Protein AF-A0AA39JJG7-F1 (afdb_monomer)

Sequence (201 aa):
MASSEYLPSLPPKTSNLATAWAFLEEGLDTIMKSDSTKDVPTTYAASLNAAVFNYHTSSTDEFKSRGSGLAQTPTSAFYDKVVIYLKVRLKNIRDTHNSLQGEELLRYYGTEWRRYEIRVSYMNRLVFPYLNRYWVKRERDEGRIKIYPMYTLALVQWKARVLDPINQKGRLADALLLAIERERNGQVTDEELVKDVIDSS

Structure (mmCIF, N/CA/C/O backbone):
data_AF-A0AA39JJG7-F1
#
_entry.id   AF-A0AA39JJG7-F1
#
loop_
_atom_site.group_PDB
_atom_site.id
_atom_site.type_symbol
_atom_site.label_atom_id
_atom_site.label_alt_id
_atom_site.label_comp_id
_atom_site.label_asym_id
_atom_site.label_entity_id
_atom_site.label_seq_id
_atom_site.pdbx_PDB_ins_code
_atom_site.Cartn_x
_atom_site.Cartn_y
_atom_site.Cartn_z
_atom_site.occupancy
_atom_site.B_iso_or_equiv
_atom_site.auth_seq_id
_atom_site.auth_comp_id
_atom_site.auth_asym_id
_atom_site.auth_atom_id
_atom_site.pdbx_PDB_model_num
ATOM 1 N N . MET A 1 1 ? 28.444 8.819 16.520 1.00 31.06 1 MET A N 1
ATOM 2 C CA . MET A 1 1 ? 29.108 8.150 15.383 1.00 31.06 1 MET A CA 1
ATOM 3 C C . MET A 1 1 ? 28.075 8.035 14.278 1.00 31.06 1 MET A C 1
ATOM 5 O O . MET A 1 1 ? 27.086 7.349 14.485 1.00 31.06 1 MET A O 1
ATOM 9 N N . ALA A 1 2 ? 28.221 8.80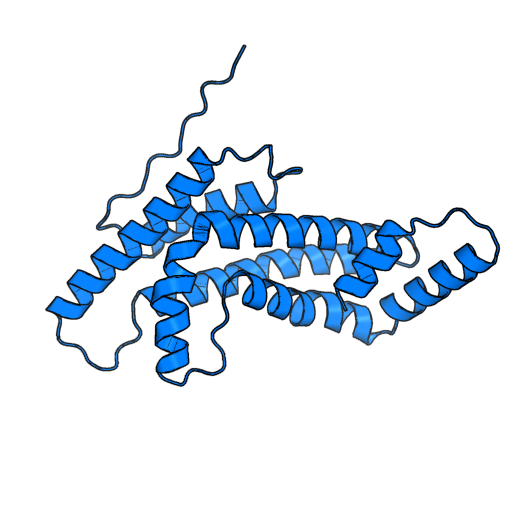2 13.197 1.00 33.50 2 ALA A N 1
ATOM 10 C CA . ALA A 1 2 ? 27.299 8.750 12.066 1.00 33.50 2 ALA A CA 1
ATOM 11 C C . ALA A 1 2 ? 27.555 7.446 11.303 1.00 33.50 2 ALA A C 1
ATOM 13 O O . ALA A 1 2 ? 28.649 7.250 10.774 1.00 33.50 2 ALA A O 1
ATOM 14 N N . SER A 1 3 ? 26.587 6.532 11.326 1.00 39.41 3 SER A N 1
ATOM 15 C CA . SER A 1 3 ? 26.637 5.305 10.539 1.00 39.41 3 SER A CA 1
ATOM 16 C C . SER A 1 3 ? 26.788 5.681 9.070 1.00 39.41 3 SER A C 1
ATOM 18 O O . SER A 1 3 ? 25.961 6.405 8.524 1.00 39.41 3 SER A O 1
ATOM 20 N N . SER A 1 4 ? 27.870 5.217 8.451 1.00 42.31 4 SER A N 1
ATOM 21 C CA . SER A 1 4 ? 28.062 5.267 7.006 1.00 42.31 4 SER A CA 1
ATOM 22 C C . SER A 1 4 ? 26.882 4.552 6.347 1.00 42.31 4 SER A C 1
ATOM 24 O O . SER A 1 4 ? 26.831 3.323 6.363 1.00 42.31 4 SER A O 1
ATOM 26 N N . GLU A 1 5 ? 25.919 5.306 5.819 1.00 52.75 5 GLU A N 1
ATOM 27 C CA . GLU A 1 5 ? 24.797 4.777 5.044 1.00 52.75 5 GLU A CA 1
ATOM 28 C C . GLU A 1 5 ? 25.351 4.105 3.783 1.00 52.75 5 GLU A C 1
ATOM 30 O O . GLU A 1 5 ? 25.640 4.753 2.777 1.00 52.75 5 GLU A O 1
ATOM 35 N N . TYR A 1 6 ? 25.553 2.790 3.849 1.00 54.34 6 TYR A N 1
ATOM 36 C CA . TYR A 1 6 ? 25.822 1.981 2.670 1.00 54.34 6 TYR A CA 1
ATOM 37 C C . TYR A 1 6 ? 24.571 2.015 1.796 1.00 54.34 6 TYR A C 1
ATOM 39 O O . TYR A 1 6 ? 23.596 1.307 2.047 1.00 54.34 6 TYR A O 1
ATOM 47 N N . LEU A 1 7 ? 24.589 2.873 0.775 1.00 64.75 7 LEU A N 1
ATOM 48 C CA . LEU A 1 7 ? 23.586 2.830 -0.277 1.00 64.75 7 LEU A CA 1
ATOM 49 C C . LEU A 1 7 ? 23.636 1.440 -0.925 1.00 64.75 7 LEU A C 1
ATOM 51 O O . LEU A 1 7 ? 24.725 0.964 -1.264 1.00 64.75 7 LEU A O 1
ATOM 55 N N . PRO A 1 8 ? 22.483 0.778 -1.091 1.00 71.88 8 PRO A N 1
ATOM 56 C CA . PRO A 1 8 ? 22.449 -0.572 -1.619 1.00 71.88 8 PRO A CA 1
ATOM 57 C C . PRO A 1 8 ? 22.954 -0.562 -3.068 1.00 71.88 8 PRO A C 1
ATOM 59 O O . PRO A 1 8 ? 22.659 0.345 -3.854 1.00 71.88 8 PRO A O 1
ATOM 62 N N . SER A 1 9 ? 23.764 -1.561 -3.421 1.00 76.94 9 SER A N 1
ATOM 63 C CA . SER A 1 9 ? 24.375 -1.648 -4.746 1.00 76.94 9 SER A CA 1
ATOM 64 C C . SER A 1 9 ? 23.297 -1.869 -5.803 1.00 76.94 9 SER A C 1
ATOM 66 O O . SER A 1 9 ? 22.606 -2.889 -5.783 1.00 76.94 9 SER A O 1
ATOM 68 N N . LEU A 1 10 ? 23.165 -0.922 -6.731 1.00 80.81 10 LEU A N 1
ATOM 69 C CA . LEU A 1 10 ? 22.166 -0.985 -7.794 1.00 80.81 10 LEU A CA 1
ATOM 70 C C . LEU A 1 10 ? 22.349 -2.244 -8.661 1.00 80.81 10 LEU A C 1
ATOM 72 O O . LEU A 1 10 ? 23.475 -2.533 -9.078 1.00 80.81 10 LEU A O 1
ATOM 76 N N . PRO A 1 11 ? 21.261 -2.959 -9.003 1.00 80.69 11 PRO A N 1
ATOM 77 C CA . PRO A 1 11 ? 21.347 -4.084 -9.919 1.00 80.69 11 PRO A CA 1
ATOM 78 C C . PRO A 1 11 ? 21.801 -3.609 -11.315 1.00 80.69 11 PRO A C 1
ATOM 80 O O . PRO A 1 11 ? 21.418 -2.515 -11.753 1.00 80.69 11 PRO A O 1
ATOM 83 N N . PRO A 1 12 ? 22.590 -4.420 -12.050 1.00 77.69 12 PRO A N 1
ATOM 84 C CA . PRO A 1 12 ? 22.971 -4.124 -13.430 1.00 77.69 12 PRO A CA 1
ATOM 85 C C . PRO A 1 12 ? 21.756 -3.823 -14.315 1.00 77.69 12 PRO A C 1
ATOM 87 O O . PRO A 1 12 ? 20.700 -4.435 -14.155 1.00 77.69 12 PRO A O 1
ATOM 90 N N . LYS A 1 13 ? 21.903 -2.937 -15.308 1.00 72.88 13 LYS A N 1
ATOM 91 C CA . LYS A 1 13 ? 20.806 -2.566 -16.227 1.00 72.88 13 LYS A CA 1
ATOM 92 C C . LYS A 1 13 ? 20.216 -3.750 -17.004 1.00 72.88 13 LYS A C 1
ATOM 94 O O . LYS A 1 13 ? 19.041 -3.719 -17.349 1.00 72.88 13 LYS A O 1
ATOM 99 N N . THR A 1 14 ? 21.017 -4.781 -17.256 1.00 72.25 14 THR A N 1
ATOM 100 C CA . THR A 1 14 ? 20.643 -6.017 -17.964 1.00 72.25 14 THR A CA 1
ATOM 101 C C . THR A 1 14 ? 20.079 -7.099 -17.038 1.00 72.25 14 THR A C 1
ATOM 103 O O . THR A 1 14 ? 19.905 -8.243 -17.452 1.00 72.25 14 THR A O 1
ATOM 106 N N . SER A 1 15 ? 19.826 -6.774 -15.766 1.00 76.31 15 SER A N 1
ATOM 107 C CA . SER A 1 15 ? 19.271 -7.731 -14.810 1.00 76.31 15 SER A CA 1
ATOM 108 C C . SER A 1 15 ? 17.883 -8.189 -15.242 1.00 76.31 15 SER A C 1
ATOM 110 O O . SER A 1 15 ? 17.045 -7.385 -15.653 1.00 76.31 15 SER A O 1
ATOM 112 N N . ASN A 1 16 ? 17.618 -9.485 -15.088 1.00 79.19 16 ASN A N 1
ATOM 113 C CA . ASN A 1 16 ? 16.285 -10.030 -15.303 1.00 79.19 16 ASN A CA 1
ATOM 114 C C . ASN A 1 16 ? 15.289 -9.504 -14.246 1.00 79.19 16 ASN A C 1
ATOM 116 O O . ASN A 1 16 ? 15.673 -8.944 -13.213 1.00 79.19 16 ASN A O 1
ATOM 120 N N . LEU A 1 17 ? 13.991 -9.722 -14.491 1.00 79.31 17 LEU A N 1
ATOM 121 C CA . LEU A 1 17 ? 12.921 -9.279 -13.590 1.00 79.31 17 LEU A CA 1
ATOM 122 C C . LEU A 1 17 ? 13.111 -9.791 -12.157 1.00 79.31 17 LEU A C 1
ATOM 124 O O . LEU A 1 17 ? 12.833 -9.051 -11.224 1.00 79.31 17 LEU A O 1
ATOM 128 N N . ALA A 1 18 ? 13.578 -11.027 -11.964 1.00 84.19 18 ALA A N 1
ATOM 129 C CA . ALA A 1 18 ? 13.717 -11.614 -10.633 1.00 84.19 18 ALA A CA 1
ATOM 130 C C . ALA A 1 18 ? 14.783 -10.892 -9.795 1.00 84.19 18 ALA A C 1
ATOM 132 O O . ALA A 1 18 ? 14.526 -10.556 -8.643 1.00 84.19 18 ALA A O 1
ATOM 133 N N . THR A 1 19 ? 15.944 -10.595 -10.381 1.00 85.12 19 THR A N 1
ATOM 134 C CA . THR A 1 19 ? 17.032 -9.880 -9.699 1.00 85.12 19 THR A CA 1
ATOM 135 C C . THR A 1 19 ? 16.669 -8.422 -9.426 1.00 85.12 19 THR A C 1
ATOM 137 O O . THR A 1 19 ? 16.879 -7.936 -8.317 1.00 85.12 19 THR A O 1
ATOM 140 N N . ALA A 1 20 ? 16.083 -7.727 -10.408 1.00 85.94 20 ALA A N 1
ATOM 141 C CA . ALA A 1 20 ? 15.629 -6.349 -10.217 1.00 85.94 20 ALA A CA 1
ATOM 142 C C . ALA A 1 20 ? 14.506 -6.265 -9.169 1.00 85.94 20 ALA A C 1
ATOM 144 O O . ALA A 1 20 ? 14.492 -5.352 -8.344 1.00 85.94 20 ALA A O 1
ATOM 145 N N . TRP A 1 21 ? 13.588 -7.237 -9.176 1.00 87.81 21 TRP A N 1
ATOM 146 C CA . TRP A 1 21 ? 12.500 -7.321 -8.209 1.00 87.81 21 TRP A CA 1
ATOM 147 C C . TRP A 1 21 ? 13.000 -7.612 -6.797 1.00 87.81 21 TRP A C 1
ATOM 149 O O . TRP A 1 21 ? 12.527 -6.960 -5.883 1.00 87.81 21 TRP A O 1
ATOM 159 N N . ALA A 1 22 ? 13.962 -8.519 -6.605 1.00 88.56 22 ALA A N 1
ATOM 160 C CA . ALA A 1 22 ? 14.485 -8.837 -5.274 1.00 88.56 22 ALA A CA 1
ATOM 161 C C . ALA A 1 22 ? 15.069 -7.599 -4.569 1.00 88.56 22 ALA A C 1
ATOM 163 O O . ALA A 1 22 ? 14.730 -7.324 -3.421 1.00 88.56 22 ALA A O 1
ATOM 164 N N . PHE A 1 23 ? 15.867 -6.806 -5.292 1.00 88.38 23 PHE A N 1
ATOM 165 C CA . PHE A 1 23 ? 16.393 -5.530 -4.796 1.00 88.38 23 PHE A CA 1
ATOM 166 C C . PHE A 1 23 ? 15.273 -4.544 -4.442 1.00 88.38 23 PHE A C 1
ATOM 168 O O . PHE A 1 23 ? 15.310 -3.871 -3.413 1.00 88.38 23 PHE A O 1
ATOM 175 N N . LEU A 1 24 ? 14.260 -4.450 -5.306 1.00 88.44 24 LEU A N 1
ATOM 176 C CA . LEU A 1 24 ? 13.136 -3.552 -5.077 1.00 88.44 24 LEU A CA 1
ATOM 177 C C . LEU A 1 24 ? 12.279 -4.012 -3.903 1.00 88.44 24 LEU A C 1
ATOM 179 O O . LEU A 1 24 ? 11.929 -3.184 -3.079 1.00 88.44 24 LEU A O 1
ATOM 183 N N . GLU A 1 25 ? 11.974 -5.298 -3.789 1.00 89.31 25 GLU A N 1
ATOM 184 C CA . GLU A 1 25 ? 11.176 -5.875 -2.711 1.00 89.31 25 GLU A CA 1
ATOM 185 C C . GLU A 1 25 ? 11.798 -5.607 -1.340 1.00 89.31 25 GLU A C 1
ATOM 187 O O . GLU A 1 25 ? 11.086 -5.175 -0.436 1.00 89.31 25 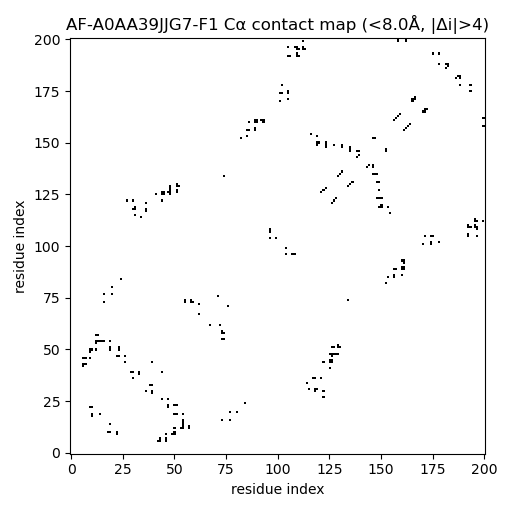GLU A O 1
ATOM 192 N N . GLU A 1 26 ? 13.116 -5.760 -1.205 1.00 88.69 26 GLU A N 1
ATOM 193 C CA . GLU A 1 26 ? 13.841 -5.419 0.024 1.00 88.69 26 GLU A CA 1
ATOM 194 C C . GLU A 1 26 ? 13.731 -3.922 0.360 1.00 88.69 26 GLU A C 1
ATOM 196 O O . GLU A 1 26 ? 13.444 -3.538 1.499 1.00 88.69 26 GLU A O 1
ATOM 201 N N . GLY A 1 27 ? 13.882 -3.055 -0.644 1.00 86.94 27 GLY A N 1
ATOM 202 C CA . GLY A 1 27 ? 13.737 -1.614 -0.448 1.00 86.94 27 GLY A CA 1
ATOM 203 C C . GLY A 1 27 ? 12.313 -1.161 -0.153 1.00 86.94 27 GLY A C 1
ATOM 204 O O . GLY A 1 27 ? 12.100 -0.283 0.686 1.00 86.94 27 GLY A O 1
ATOM 205 N N . LEU A 1 28 ? 11.324 -1.785 -0.792 1.00 88.69 28 LEU A N 1
ATOM 206 C CA . LEU A 1 28 ? 9.918 -1.558 -0.494 1.00 88.69 28 LEU A CA 1
ATOM 207 C C . LEU A 1 28 ? 9.585 -2.030 0.917 1.00 88.69 28 LEU A C 1
ATOM 209 O O . LEU A 1 28 ? 8.887 -1.320 1.630 1.00 88.69 28 LEU A O 1
ATOM 213 N N . ASP A 1 29 ? 10.102 -3.178 1.350 1.00 88.81 29 ASP A N 1
ATOM 214 C CA . ASP A 1 29 ? 9.883 -3.689 2.701 1.00 88.81 29 ASP A CA 1
ATOM 215 C C . ASP A 1 29 ? 10.525 -2.792 3.765 1.00 88.81 29 ASP A C 1
ATOM 217 O O . ASP A 1 29 ? 9.905 -2.534 4.794 1.00 88.81 29 ASP A O 1
ATOM 221 N N . THR A 1 30 ? 11.694 -2.214 3.477 1.00 88.25 30 THR A N 1
ATOM 222 C CA . THR A 1 30 ? 12.341 -1.217 4.344 1.00 88.25 30 THR A CA 1
ATOM 223 C C . THR A 1 30 ? 11.450 0.017 4.530 1.00 88.25 30 THR A C 1
ATOM 225 O O . THR A 1 30 ? 11.175 0.411 5.663 1.00 88.25 30 THR A O 1
ATOM 228 N N . ILE A 1 31 ? 10.901 0.576 3.443 1.00 87.38 31 ILE A N 1
ATOM 229 C CA . ILE A 1 31 ? 9.950 1.704 3.509 1.00 87.38 31 ILE A CA 1
ATOM 230 C C . ILE A 1 31 ? 8.643 1.296 4.202 1.00 87.38 31 ILE A C 1
ATOM 232 O O . ILE A 1 31 ? 8.072 2.04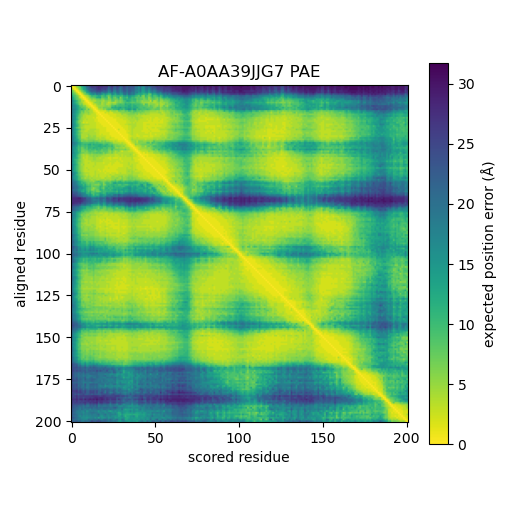6 4.991 1.00 87.38 31 ILE A O 1
ATOM 236 N N . MET A 1 32 ? 8.149 0.090 3.932 1.00 85.56 32 MET A N 1
ATOM 237 C CA . MET A 1 32 ? 6.888 -0.403 4.484 1.00 85.56 32 MET A CA 1
ATOM 238 C C . MET A 1 32 ? 6.992 -0.834 5.951 1.00 85.56 32 MET A C 1
ATOM 240 O O . MET A 1 32 ? 5.953 -1.095 6.567 1.00 85.56 32 MET A O 1
ATOM 244 N N . LYS A 1 33 ? 8.204 -0.940 6.506 1.00 85.75 33 LYS A N 1
ATOM 245 C CA . LYS A 1 33 ? 8.487 -1.237 7.918 1.00 85.75 33 LYS A CA 1
ATOM 246 C C . LYS A 1 33 ? 8.978 -0.019 8.701 1.00 85.75 33 LYS A C 1
ATOM 248 O O . LYS A 1 33 ? 8.854 -0.045 9.917 1.00 85.75 33 LYS A O 1
ATOM 253 N N . SER A 1 34 ? 9.487 1.028 8.048 1.00 82.69 34 SER A N 1
ATOM 254 C CA . SER A 1 34 ? 10.028 2.211 8.731 1.00 82.69 34 SER A CA 1
ATOM 255 C C . SER A 1 34 ? 8.964 2.937 9.552 1.00 82.69 34 SER A C 1
ATOM 257 O O . SER A 1 34 ? 7.905 3.279 9.014 1.00 82.69 34 SER A O 1
ATOM 259 N N . ASP A 1 35 ? 9.243 3.227 10.820 1.00 74.25 35 ASP A N 1
ATOM 260 C CA . ASP A 1 35 ? 8.324 3.953 11.706 1.00 74.25 35 ASP A CA 1
ATOM 261 C C . ASP A 1 35 ? 8.035 5.372 11.201 1.00 74.25 35 ASP A C 1
ATOM 263 O O . ASP A 1 35 ? 6.901 5.843 11.303 1.00 74.25 35 ASP A O 1
ATOM 267 N N . SER A 1 36 ? 9.016 6.014 10.561 1.00 78.12 36 SER A N 1
ATOM 268 C CA . SER A 1 36 ? 8.863 7.305 9.898 1.00 78.12 36 SER A CA 1
ATOM 269 C C . SER A 1 36 ? 9.486 7.310 8.504 1.00 78.12 36 SER A C 1
ATOM 271 O O . SER A 1 36 ? 10.561 6.768 8.269 1.00 78.12 36 SER A O 1
ATOM 273 N N . THR A 1 37 ? 8.871 8.033 7.565 1.00 73.19 37 THR A N 1
ATOM 274 C CA . THR A 1 37 ? 9.478 8.291 6.244 1.00 73.19 37 THR A CA 1
ATOM 275 C C . THR A 1 37 ? 10.729 9.164 6.323 1.00 73.19 37 THR A C 1
ATOM 277 O O . THR A 1 37 ? 11.432 9.305 5.327 1.00 73.19 37 THR A O 1
ATOM 280 N N . LYS A 1 38 ? 10.998 9.786 7.479 1.00 75.69 38 LYS A N 1
ATOM 281 C CA . LYS A 1 38 ? 12.252 10.507 7.745 1.00 75.69 38 LYS A CA 1
ATOM 282 C C . LYS A 1 38 ? 13.425 9.554 7.983 1.00 75.69 38 LYS A C 1
ATOM 284 O O . LYS A 1 38 ? 14.559 9.957 7.756 1.00 75.69 38 LYS A O 1
ATOM 289 N N . ASP A 1 39 ? 13.140 8.317 8.387 1.00 78.31 39 ASP A N 1
ATOM 290 C CA . ASP A 1 39 ? 14.148 7.285 8.653 1.00 78.31 39 ASP A CA 1
ATOM 291 C C . ASP A 1 39 ? 14.635 6.625 7.358 1.00 78.31 39 ASP A C 1
ATOM 293 O O . ASP A 1 39 ? 15.635 5.913 7.361 1.00 78.31 39 ASP A O 1
ATOM 297 N N . VAL A 1 40 ? 13.933 6.865 6.243 1.00 81.25 40 VAL A N 1
ATOM 298 C CA . VAL A 1 40 ? 14.355 6.435 4.913 1.00 81.25 40 VAL A CA 1
ATOM 299 C C . VAL A 1 40 ? 14.901 7.639 4.144 1.00 81.25 40 VAL A C 1
ATOM 301 O O . VAL A 1 40 ? 14.126 8.503 3.708 1.00 81.25 40 VAL A O 1
ATOM 304 N N . PRO A 1 41 ? 16.225 7.696 3.920 1.00 85.12 41 PRO A N 1
ATOM 305 C CA . PRO A 1 41 ? 16.842 8.751 3.136 1.00 85.12 41 PRO A CA 1
ATOM 306 C C . PRO A 1 41 ? 16.252 8.827 1.729 1.00 85.12 41 PRO A C 1
ATOM 308 O O . PRO A 1 41 ? 16.017 7.817 1.059 1.00 85.12 41 PRO A O 1
ATOM 311 N N . THR A 1 42 ? 16.078 10.043 1.221 1.00 84.94 42 THR A N 1
ATOM 312 C CA . THR A 1 42 ? 15.618 10.254 -0.160 1.00 84.94 42 THR A CA 1
ATOM 313 C C . THR A 1 42 ? 16.593 9.674 -1.187 1.00 84.94 42 THR A C 1
ATOM 315 O O . THR A 1 42 ? 16.169 9.268 -2.267 1.00 84.94 42 THR A O 1
ATOM 318 N N . THR A 1 43 ? 17.880 9.575 -0.846 1.00 84.56 43 THR A N 1
ATOM 319 C CA . THR A 1 43 ? 18.928 8.904 -1.634 1.00 84.56 43 THR A CA 1
ATOM 320 C C . THR A 1 43 ? 18.669 7.403 -1.777 1.00 84.56 43 THR A C 1
ATOM 322 O O . THR A 1 43 ? 18.822 6.857 -2.871 1.00 84.56 43 THR A O 1
ATOM 325 N N . TYR A 1 44 ? 18.191 6.748 -0.716 1.00 86.50 44 TYR A N 1
ATOM 326 C CA . TYR A 1 44 ? 17.770 5.349 -0.751 1.00 86.50 44 TYR A CA 1
ATOM 327 C C . TYR A 1 44 ? 16.568 5.169 -1.681 1.00 86.50 44 TYR A C 1
ATOM 329 O O . TYR A 1 44 ? 16.620 4.371 -2.616 1.00 86.50 44 TYR A O 1
ATOM 337 N N . ALA A 1 45 ? 15.522 5.983 -1.522 1.00 84.62 45 ALA A N 1
ATOM 338 C CA . ALA A 1 45 ? 14.361 5.942 -2.412 1.00 84.62 45 ALA A CA 1
ATOM 339 C C . ALA A 1 45 ? 14.726 6.244 -3.883 1.00 84.62 45 ALA A C 1
ATOM 341 O O . ALA A 1 45 ? 14.189 5.622 -4.802 1.00 84.62 45 ALA A O 1
ATOM 342 N N . ALA A 1 46 ? 15.684 7.147 -4.118 1.00 85.81 46 ALA A N 1
ATOM 343 C CA . ALA A 1 46 ? 16.201 7.453 -5.449 1.00 85.81 46 ALA A CA 1
ATOM 344 C C . ALA A 1 46 ? 16.938 6.261 -6.085 1.00 85.81 46 ALA A C 1
ATOM 346 O O . ALA A 1 46 ? 16.816 6.055 -7.293 1.00 85.81 46 ALA A O 1
ATOM 347 N N . SER A 1 47 ? 17.648 5.447 -5.295 1.00 87.56 47 SER A N 1
ATOM 348 C CA . SER A 1 47 ? 18.263 4.202 -5.778 1.00 87.56 47 SER A CA 1
ATOM 349 C C . SER A 1 47 ? 17.209 3.191 -6.254 1.00 87.56 47 SER A C 1
ATOM 351 O O . SER A 1 47 ? 17.348 2.605 -7.328 1.00 87.56 47 SER A O 1
ATOM 353 N N . LEU A 1 48 ? 16.086 3.067 -5.540 1.00 87.75 48 LEU A N 1
ATOM 354 C CA . LEU A 1 48 ? 14.971 2.214 -5.960 1.00 87.75 48 LEU A CA 1
ATOM 355 C C . LEU A 1 48 ? 14.350 2.731 -7.263 1.00 87.75 48 LEU A C 1
ATOM 357 O O . LEU A 1 48 ? 14.153 1.965 -8.203 1.00 87.75 48 LEU A O 1
ATOM 361 N N . ASN A 1 49 ? 14.127 4.042 -7.371 1.00 87.94 49 ASN A N 1
ATOM 362 C CA . ASN A 1 49 ? 13.655 4.657 -8.613 1.00 87.94 49 ASN A CA 1
ATOM 363 C C . ASN A 1 49 ? 14.618 4.412 -9.787 1.00 87.94 49 ASN A C 1
ATOM 365 O O . ASN A 1 49 ? 14.179 4.102 -10.893 1.00 87.94 49 ASN A O 1
ATOM 369 N N . ALA A 1 50 ? 15.931 4.496 -9.555 1.00 87.19 50 ALA A N 1
ATOM 370 C CA . ALA A 1 50 ? 16.935 4.198 -10.572 1.00 87.19 50 ALA A CA 1
ATOM 371 C C . ALA A 1 50 ? 16.890 2.724 -11.011 1.00 87.19 50 ALA A C 1
ATOM 373 O O . ALA A 1 50 ? 16.991 2.447 -12.205 1.00 87.19 50 ALA A O 1
ATOM 374 N N . ALA A 1 51 ? 16.678 1.781 -10.086 1.00 86.56 51 ALA A N 1
ATOM 375 C CA . ALA A 1 51 ? 16.494 0.368 -10.417 1.00 86.56 51 ALA A CA 1
ATOM 376 C C . ALA A 1 51 ? 15.222 0.133 -11.255 1.00 86.56 51 ALA A C 1
ATOM 378 O O . ALA A 1 51 ? 15.284 -0.550 -12.280 1.00 86.56 51 ALA A O 1
ATOM 379 N N . VAL A 1 52 ? 14.097 0.767 -10.889 1.00 85.31 52 VAL A N 1
ATOM 380 C CA . VAL A 1 52 ? 12.855 0.740 -11.684 1.00 85.31 52 VAL A CA 1
ATOM 381 C C . VAL A 1 52 ? 13.108 1.297 -13.087 1.00 85.31 52 VAL A C 1
ATOM 383 O O . VAL A 1 52 ? 12.745 0.659 -14.075 1.00 85.31 52 VAL A O 1
ATOM 386 N N . PHE A 1 53 ? 13.755 2.460 -13.193 1.00 84.56 53 PHE A N 1
ATOM 387 C CA . PHE A 1 53 ? 14.066 3.109 -14.467 1.00 84.56 53 PHE A CA 1
ATOM 388 C C . PHE A 1 53 ? 14.974 2.253 -15.358 1.00 84.56 53 PHE A C 1
ATOM 390 O O . PHE A 1 53 ? 14.694 2.085 -16.548 1.00 84.56 53 PHE A O 1
ATOM 397 N N . ASN A 1 54 ? 16.040 1.691 -14.784 1.00 85.12 54 ASN A N 1
ATOM 398 C CA . ASN A 1 54 ? 16.983 0.832 -15.492 1.00 85.12 54 ASN A CA 1
ATOM 399 C C . ASN A 1 54 ? 16.273 -0.382 -16.089 1.00 85.12 54 ASN A C 1
ATOM 401 O O . ASN A 1 54 ? 16.437 -0.634 -17.279 1.00 85.12 54 ASN A O 1
ATOM 405 N N . TYR A 1 55 ? 15.440 -1.064 -15.294 1.00 82.12 55 TYR A N 1
ATOM 406 C CA . TYR A 1 55 ? 14.664 -2.217 -15.749 1.00 82.12 55 TYR A CA 1
ATOM 407 C C . TYR A 1 55 ? 13.691 -1.855 -16.878 1.00 82.12 55 TYR A C 1
ATOM 409 O O . TYR A 1 55 ? 13.598 -2.571 -17.873 1.00 82.12 55 TYR A O 1
ATOM 417 N N . HIS A 1 56 ? 12.983 -0.728 -16.758 1.00 77.06 56 HIS A N 1
ATOM 418 C CA . HIS A 1 56 ? 12.041 -0.288 -17.789 1.00 77.06 56 HIS A CA 1
ATOM 419 C C . HIS A 1 56 ? 12.735 0.062 -19.099 1.00 77.06 56 HIS A C 1
ATOM 421 O O . HIS A 1 56 ? 12.231 -0.285 -20.165 1.00 77.06 56 HIS A O 1
ATOM 427 N N . THR A 1 57 ? 13.872 0.749 -19.029 1.00 78.31 57 THR A N 1
ATOM 428 C CA . THR A 1 57 ? 14.584 1.216 -20.222 1.00 78.31 57 THR A CA 1
ATOM 429 C C . THR A 1 57 ? 15.231 0.043 -20.955 1.00 78.31 57 THR A C 1
ATOM 431 O O . THR A 1 57 ? 14.980 -0.127 -22.144 1.00 78.31 57 THR A O 1
ATOM 434 N N . SER A 1 58 ? 15.951 -0.836 -20.246 1.00 76.50 58 SER A N 1
ATOM 435 C CA . SER A 1 58 ? 16.578 -2.017 -20.859 1.00 76.50 58 SER A CA 1
ATOM 436 C C . SER A 1 58 ? 15.550 -2.977 -21.451 1.00 76.50 58 SER A C 1
ATOM 438 O O . SER A 1 58 ? 15.679 -3.398 -22.599 1.00 76.50 58 SER A O 1
ATOM 440 N N . SER A 1 59 ? 14.470 -3.247 -20.716 1.00 69.50 59 SER A N 1
ATOM 441 C CA . SER A 1 59 ? 13.413 -4.143 -21.186 1.00 69.50 59 SER A CA 1
ATOM 442 C C . SER A 1 59 ? 12.630 -3.563 -22.368 1.00 69.50 59 SER A C 1
ATOM 444 O O . SER A 1 59 ? 12.153 -4.310 -23.219 1.00 69.50 59 SER A O 1
ATOM 446 N N . THR A 1 60 ? 12.486 -2.235 -22.445 1.00 67.19 60 THR A N 1
ATOM 447 C CA . THR A 1 60 ? 11.832 -1.568 -23.582 1.00 67.19 60 THR A CA 1
ATOM 448 C C . THR A 1 60 ? 12.704 -1.619 -24.833 1.00 67.19 60 THR A C 1
ATOM 450 O O . THR A 1 60 ? 12.175 -1.838 -25.923 1.00 67.19 60 THR A O 1
ATOM 453 N N . ASP A 1 61 ? 14.018 -1.441 -24.694 1.00 65.50 61 ASP A N 1
ATOM 454 C CA . ASP A 1 61 ? 14.957 -1.502 -25.817 1.00 65.50 61 ASP A CA 1
ATOM 455 C C . ASP A 1 61 ? 15.039 -2.923 -26.398 1.00 65.50 61 ASP A C 1
ATOM 457 O O . ASP A 1 61 ? 14.928 -3.103 -27.615 1.00 65.50 61 ASP A O 1
ATOM 461 N N . GLU A 1 62 ? 15.099 -3.948 -25.541 1.00 64.69 62 GLU A N 1
ATOM 462 C CA . GLU A 1 62 ? 15.024 -5.353 -25.963 1.00 64.69 62 GLU A CA 1
ATOM 463 C C . GLU A 1 62 ? 13.680 -5.693 -26.628 1.00 64.69 62 GLU A C 1
ATOM 465 O O . GLU A 1 62 ? 13.636 -6.384 -27.650 1.00 64.69 62 GLU A O 1
ATOM 470 N N . PHE A 1 63 ? 12.570 -5.185 -26.084 1.00 62.53 63 PHE A N 1
ATOM 471 C CA . PHE A 1 63 ? 11.233 -5.421 -26.631 1.00 62.53 63 PHE A CA 1
ATOM 472 C C . PHE A 1 63 ? 11.037 -4.765 -28.006 1.00 62.53 63 PHE A C 1
ATOM 474 O O . PHE A 1 63 ? 10.500 -5.396 -28.917 1.00 62.53 63 PHE A O 1
ATOM 481 N N . LYS A 1 64 ? 11.514 -3.524 -28.190 1.00 63.97 64 LYS A N 1
ATOM 482 C CA . LYS A 1 64 ? 11.481 -2.817 -29.483 1.00 63.97 64 LYS A CA 1
ATOM 483 C C . LYS A 1 64 ? 12.343 -3.510 -30.535 1.00 63.97 64 LYS A C 1
ATOM 485 O O . LYS A 1 64 ? 11.925 -3.604 -31.685 1.00 63.97 64 LYS A O 1
ATOM 490 N N . SER A 1 65 ? 13.507 -4.030 -30.142 1.00 61.81 65 SER A N 1
ATOM 491 C CA . SER A 1 65 ? 14.388 -4.789 -31.036 1.00 61.81 65 SER A CA 1
ATOM 492 C C . SER A 1 65 ? 13.750 -6.099 -31.524 1.00 61.81 65 SER A C 1
ATOM 494 O O . SER A 1 65 ? 13.998 -6.518 -32.652 1.00 61.81 65 SER A O 1
ATOM 496 N N . ARG A 1 66 ? 12.877 -6.720 -30.718 1.00 60.97 66 ARG A N 1
ATOM 497 C CA . ARG A 1 66 ? 12.210 -7.996 -31.037 1.00 60.97 66 ARG A CA 1
ATOM 498 C C . ARG A 1 66 ? 10.918 -7.882 -31.857 1.00 60.97 66 ARG A C 1
ATOM 500 O O . ARG A 1 66 ? 10.314 -8.909 -32.146 1.00 60.97 66 ARG A O 1
ATOM 507 N N . GLY A 1 67 ? 10.486 -6.678 -32.246 1.00 55.25 67 GLY A N 1
ATOM 508 C CA . GLY A 1 67 ? 9.396 -6.487 -33.217 1.00 55.25 67 GLY A CA 1
ATOM 509 C C . GLY A 1 67 ? 8.030 -7.081 -32.829 1.00 55.25 67 GLY A C 1
ATOM 510 O O . GLY A 1 67 ? 7.222 -7.368 -33.706 1.00 55.25 67 GLY A O 1
ATOM 511 N N . SER A 1 68 ? 7.753 -7.289 -31.537 1.00 53.47 68 SER A N 1
ATOM 512 C CA . SER A 1 68 ? 6.550 -7.999 -31.085 1.00 53.47 68 SER A CA 1
ATOM 513 C C . SER A 1 68 ? 5.428 -7.034 -30.694 1.00 53.47 68 SER A C 1
ATOM 515 O O . SER A 1 68 ? 5.343 -6.584 -29.553 1.00 53.47 68 SER A O 1
ATOM 517 N N . GLY A 1 69 ? 4.508 -6.755 -31.616 1.00 50.06 69 GLY A N 1
ATOM 518 C CA . GLY A 1 69 ? 3.186 -6.247 -31.250 1.00 50.06 69 GLY A CA 1
ATOM 519 C C . GLY A 1 69 ? 2.394 -7.353 -30.544 1.00 50.06 69 GLY A C 1
ATOM 520 O O . GLY A 1 69 ? 2.291 -8.445 -31.087 1.00 50.06 69 GLY A O 1
ATOM 521 N N . LEU A 1 70 ? 1.823 -7.064 -29.367 1.00 46.41 70 LEU A N 1
ATOM 522 C CA . LEU A 1 70 ? 0.848 -7.881 -28.602 1.00 46.41 70 LEU A CA 1
ATOM 523 C C . LEU A 1 70 ? 1.358 -8.813 -27.475 1.00 46.41 70 LEU A C 1
ATOM 525 O O . LEU A 1 70 ? 0.525 -9.382 -26.772 1.00 46.41 70 LEU A O 1
ATOM 529 N N . ALA A 1 71 ? 2.662 -8.943 -27.207 1.00 52.12 71 ALA A N 1
ATOM 530 C CA . ALA A 1 71 ? 3.131 -9.664 -26.009 1.00 52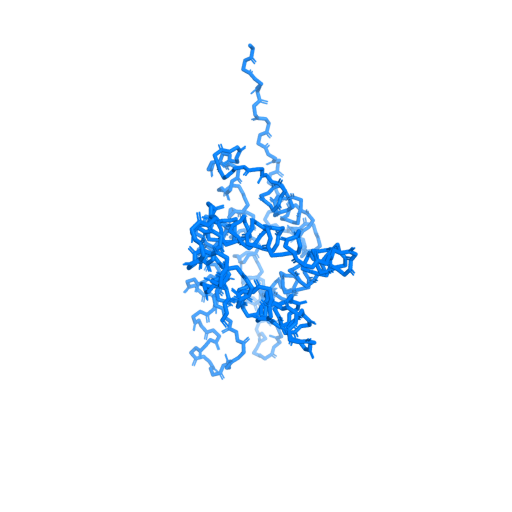.12 71 ALA A CA 1
ATOM 531 C C . ALA A 1 71 ? 3.040 -8.778 -24.746 1.00 52.12 71 ALA A C 1
ATOM 533 O O . ALA A 1 71 ? 3.234 -7.564 -24.840 1.00 52.12 71 ALA A O 1
ATOM 534 N N . GLN A 1 72 ? 2.758 -9.369 -23.570 1.00 55.50 72 GLN A N 1
ATOM 535 C CA . GLN A 1 72 ? 2.796 -8.649 -22.286 1.00 55.50 72 GLN A CA 1
ATOM 536 C C . GLN A 1 72 ? 4.124 -7.899 -22.169 1.00 55.50 72 GLN A C 1
ATOM 538 O O . GLN A 1 72 ? 5.197 -8.497 -22.266 1.00 55.50 72 GLN A O 1
ATOM 543 N N . THR A 1 73 ? 4.050 -6.583 -21.984 1.00 65.88 73 THR A N 1
ATOM 544 C CA . THR A 1 73 ? 5.251 -5.773 -21.815 1.00 65.88 73 THR A CA 1
ATOM 545 C C . THR A 1 73 ? 5.955 -6.207 -20.524 1.00 65.88 73 THR A C 1
ATOM 547 O O . THR A 1 73 ? 5.282 -6.487 -19.529 1.00 65.88 73 THR A O 1
ATOM 550 N N . PRO A 1 74 ? 7.298 -6.250 -20.485 1.00 70.31 74 PRO A N 1
ATOM 551 C CA . PRO A 1 74 ? 8.054 -6.563 -19.265 1.00 70.31 74 PRO A CA 1
ATOM 552 C C . PRO A 1 74 ? 7.628 -5.705 -18.059 1.00 70.31 74 PRO A C 1
ATOM 554 O O . PRO A 1 74 ? 7.621 -6.153 -16.914 1.00 70.31 74 PRO A O 1
ATOM 557 N N . THR A 1 75 ? 7.163 -4.485 -18.330 1.00 72.50 75 THR A N 1
ATOM 558 C CA . THR A 1 75 ? 6.574 -3.591 -17.336 1.00 72.50 75 THR A CA 1
ATOM 559 C C . THR A 1 75 ? 5.244 -4.076 -16.748 1.00 72.50 75 THR A C 1
ATOM 561 O O . THR A 1 75 ? 5.004 -3.873 -15.559 1.00 72.50 75 THR A O 1
ATOM 564 N N . SER A 1 76 ? 4.391 -4.748 -17.525 1.00 76.75 76 SER A N 1
ATOM 565 C CA . SER A 1 76 ? 3.155 -5.347 -17.004 1.00 76.75 76 SER A CA 1
ATOM 566 C C . SER A 1 76 ? 3.464 -6.404 -15.944 1.00 76.75 76 SER A C 1
ATOM 568 O O . SER A 1 76 ? 2.873 -6.385 -14.868 1.00 76.75 76 SER A O 1
ATOM 570 N N . ALA A 1 77 ? 4.455 -7.264 -16.199 1.00 80.88 77 ALA A N 1
ATOM 571 C CA . ALA A 1 77 ? 4.889 -8.273 -15.232 1.00 80.88 77 ALA A CA 1
ATOM 572 C C . ALA A 1 77 ? 5.467 -7.640 -13.953 1.00 80.88 77 ALA A C 1
ATOM 574 O O . ALA A 1 77 ? 5.276 -8.160 -12.853 1.00 80.88 77 ALA A O 1
ATOM 575 N N . PHE A 1 78 ? 6.142 -6.494 -14.081 1.00 83.75 78 PHE A N 1
ATOM 576 C CA . PHE A 1 78 ? 6.602 -5.712 -12.937 1.00 83.75 78 PHE A CA 1
ATOM 577 C C . PHE A 1 78 ? 5.435 -5.145 -12.113 1.00 83.75 78 PHE A C 1
ATOM 579 O O . PHE A 1 78 ? 5.424 -5.275 -10.889 1.00 83.75 78 PHE A O 1
ATOM 586 N N . TYR A 1 79 ? 4.423 -4.566 -12.763 1.00 84.69 79 TYR A N 1
ATOM 587 C CA . TYR A 1 79 ? 3.222 -4.079 -12.080 1.00 84.69 79 TYR A CA 1
ATOM 588 C C . TYR A 1 79 ? 2.502 -5.204 -11.325 1.00 84.69 79 TYR A C 1
ATOM 590 O O . TYR A 1 79 ? 2.141 -5.035 -10.159 1.00 84.69 79 TYR A O 1
ATOM 598 N N . ASP A 1 80 ? 2.369 -6.381 -11.938 1.00 86.31 80 ASP A N 1
ATOM 599 C CA . ASP A 1 80 ? 1.749 -7.545 -11.303 1.00 86.31 80 ASP A CA 1
ATOM 600 C C . ASP A 1 80 ? 2.511 -8.004 -10.051 1.00 86.31 80 ASP A C 1
ATOM 602 O O . ASP A 1 80 ? 1.893 -8.369 -9.047 1.00 86.31 80 ASP A O 1
ATOM 606 N N . LYS A 1 81 ? 3.849 -7.923 -10.055 1.00 87.81 81 LYS A N 1
ATOM 607 C CA . LYS A 1 81 ? 4.665 -8.189 -8.860 1.00 87.81 81 LYS A CA 1
ATOM 608 C C . LYS A 1 81 ? 4.369 -7.204 -7.731 1.00 87.81 81 LYS A C 1
ATOM 610 O O . LYS A 1 81 ? 4.167 -7.641 -6.598 1.00 87.81 81 LYS A O 1
ATOM 615 N N . VAL A 1 82 ? 4.238 -5.912 -8.037 1.00 87.50 82 VAL A N 1
ATOM 616 C CA . VAL A 1 82 ? 3.846 -4.892 -7.048 1.00 87.50 82 VAL A CA 1
ATOM 617 C C . VAL A 1 82 ? 2.455 -5.174 -6.479 1.00 87.50 82 VAL A C 1
ATOM 619 O O . VAL A 1 82 ? 2.255 -5.115 -5.265 1.00 87.50 82 VAL A O 1
ATOM 622 N N . VAL A 1 83 ? 1.496 -5.550 -7.329 1.00 88.06 83 VAL A N 1
ATOM 623 C CA . VAL A 1 83 ? 0.146 -5.940 -6.895 1.00 88.06 83 VAL A CA 1
ATOM 624 C C . VAL A 1 83 ? 0.198 -7.136 -5.939 1.00 88.06 83 VAL A C 1
ATOM 626 O O . VAL A 1 83 ? -0.489 -7.135 -4.915 1.00 88.06 83 VAL A O 1
ATOM 629 N N . ILE A 1 84 ? 0.986 -8.167 -6.259 1.00 90.12 84 ILE A N 1
ATOM 630 C CA . ILE A 1 84 ? 1.146 -9.357 -5.411 1.00 90.12 84 ILE A CA 1
ATOM 631 C C . ILE A 1 84 ? 1.779 -8.980 -4.068 1.00 90.12 84 ILE A C 1
ATOM 633 O O . ILE A 1 84 ? 1.258 -9.377 -3.026 1.00 90.12 84 ILE A O 1
ATOM 637 N N . TYR A 1 85 ? 2.839 -8.175 -4.081 1.00 89.94 85 TYR A N 1
ATOM 638 C CA . TYR A 1 85 ? 3.514 -7.702 -2.874 1.00 89.94 85 TYR A CA 1
ATOM 639 C C . TYR A 1 85 ? 2.563 -6.958 -1.932 1.00 89.94 85 TYR A C 1
ATOM 641 O O . TYR A 1 85 ? 2.455 -7.305 -0.754 1.00 89.94 85 TYR A O 1
ATOM 649 N N . LEU A 1 86 ? 1.794 -5.998 -2.461 1.00 87.69 86 LEU A N 1
ATOM 650 C CA . LEU A 1 86 ? 0.799 -5.275 -1.669 1.00 87.69 86 LEU A CA 1
ATOM 651 C C . LEU A 1 86 ? -0.231 -6.226 -1.054 1.00 87.69 86 LEU A C 1
ATOM 653 O O . LEU A 1 86 ? -0.550 -6.102 0.125 1.00 87.69 86 LEU A O 1
ATOM 657 N N . LYS A 1 87 ? -0.731 -7.204 -1.820 1.00 88.38 87 LYS A N 1
ATOM 658 C CA . LYS A 1 87 ? -1.695 -8.192 -1.311 1.00 88.38 87 LYS A CA 1
ATOM 659 C C . LYS A 1 87 ? -1.128 -9.005 -0.151 1.00 88.38 87 LYS A C 1
ATOM 661 O O . LYS A 1 87 ? -1.843 -9.226 0.822 1.00 88.38 87 LYS A O 1
ATOM 666 N N . VAL A 1 88 ? 0.126 -9.450 -0.245 1.00 89.19 88 VAL A N 1
ATOM 667 C CA . VAL A 1 88 ? 0.791 -10.206 0.829 1.00 89.19 88 VAL A CA 1
ATOM 668 C C . VAL A 1 88 ? 0.960 -9.331 2.070 1.00 89.19 88 VAL A C 1
ATOM 670 O O . VAL A 1 88 ? 0.605 -9.752 3.170 1.00 89.19 88 VAL A O 1
ATOM 673 N N . ARG A 1 89 ? 1.415 -8.085 1.902 1.00 86.00 89 ARG A N 1
ATOM 674 C CA . ARG A 1 89 ? 1.610 -7.154 3.020 1.00 86.00 89 ARG A CA 1
ATOM 675 C C . ARG A 1 89 ? 0.298 -6.834 3.740 1.00 86.00 89 ARG A C 1
ATOM 677 O O . ARG A 1 89 ? 0.238 -6.905 4.963 1.00 86.00 89 ARG A O 1
ATOM 684 N N . LEU A 1 90 ? -0.758 -6.544 2.983 1.00 86.06 90 LEU A N 1
ATOM 685 C CA . LEU A 1 90 ? -2.088 -6.251 3.523 1.00 86.06 90 LEU A CA 1
ATOM 686 C C . LEU A 1 90 ? -2.733 -7.471 4.180 1.00 86.06 90 LEU A C 1
ATOM 688 O O . LEU A 1 90 ? -3.465 -7.326 5.155 1.00 86.06 90 LEU A O 1
ATOM 692 N N . LYS A 1 91 ? -2.443 -8.680 3.685 1.00 85.44 91 LYS A N 1
ATOM 693 C CA . LYS A 1 91 ? -2.881 -9.916 4.337 1.00 85.44 91 LYS A CA 1
ATOM 694 C C . LYS A 1 91 ? -2.296 -10.031 5.746 1.00 85.44 91 LYS A C 1
ATOM 696 O O . LYS A 1 91 ? -3.049 -10.328 6.663 1.00 85.44 91 LYS A O 1
ATOM 701 N N . ASN A 1 92 ? -1.006 -9.743 5.924 1.00 83.31 92 ASN A N 1
ATOM 702 C CA . ASN A 1 92 ? -0.375 -9.785 7.247 1.00 83.31 92 ASN A CA 1
ATOM 703 C C . ASN A 1 92 ? -1.019 -8.778 8.212 1.00 83.31 92 ASN A C 1
ATOM 705 O O . ASN A 1 92 ? -1.306 -9.127 9.350 1.00 83.31 92 ASN A O 1
ATOM 709 N N . ILE A 1 93 ? -1.306 -7.561 7.738 1.00 81.94 93 ILE A N 1
ATOM 710 C CA . ILE A 1 93 ? -2.007 -6.528 8.519 1.00 81.94 93 ILE A CA 1
ATOM 711 C C . ILE A 1 93 ? -3.402 -7.026 8.934 1.00 81.94 93 ILE A C 1
ATOM 713 O O . ILE A 1 93 ? -3.756 -7.015 10.112 1.00 81.94 93 ILE A O 1
ATOM 717 N N . ARG A 1 94 ? -4.175 -7.565 7.982 1.00 79.31 94 ARG A N 1
ATOM 718 C CA . ARG A 1 94 ? -5.499 -8.157 8.230 1.00 79.31 94 ARG A CA 1
ATOM 719 C C . ARG A 1 94 ? -5.464 -9.312 9.230 1.00 79.31 94 ARG A C 1
ATOM 721 O O . ARG A 1 94 ? -6.351 -9.410 10.074 1.00 79.31 94 ARG A O 1
ATOM 728 N N . ASP A 1 95 ? -4.485 -10.201 9.127 1.00 80.31 95 ASP A N 1
ATOM 729 C CA . ASP A 1 95 ? -4.406 -11.368 10.001 1.00 80.31 95 ASP A CA 1
ATOM 730 C C . ASP A 1 95 ? -4.129 -10.937 11.464 1.00 80.31 95 ASP A C 1
ATOM 732 O O . ASP A 1 95 ? -4.723 -11.517 12.372 1.00 80.31 95 ASP A O 1
ATOM 736 N N . THR A 1 96 ? -3.385 -9.844 11.691 1.00 76.44 96 THR A N 1
ATOM 737 C CA . THR A 1 96 ? -3.252 -9.191 13.013 1.00 76.44 96 THR A CA 1
ATOM 738 C C . THR A 1 96 ? -4.553 -8.525 13.481 1.00 76.44 96 THR A C 1
ATOM 740 O O . THR A 1 96 ? -4.916 -8.623 14.650 1.00 76.44 96 THR A O 1
ATOM 743 N N . HIS A 1 97 ? -5.317 -7.884 12.588 1.00 72.12 97 HIS A N 1
ATOM 744 C CA . HIS A 1 97 ? -6.624 -7.305 12.946 1.00 72.12 97 HIS A CA 1
ATOM 745 C C . HIS A 1 97 ? -7.632 -8.356 13.432 1.00 72.12 97 HIS A C 1
ATOM 747 O O . HIS A 1 97 ? -8.471 -8.061 14.282 1.00 72.12 97 HIS A O 1
ATOM 753 N N . ASN A 1 98 ? -7.569 -9.584 12.910 1.00 70.50 98 ASN A N 1
ATOM 754 C CA . ASN A 1 98 ? -8.520 -10.638 13.269 1.00 70.50 98 ASN A CA 1
ATOM 755 C C . ASN A 1 98 ? -8.449 -11.041 14.750 1.00 70.50 98 ASN A C 1
ATOM 757 O O . ASN A 1 98 ? -9.461 -11.500 15.284 1.00 70.50 98 ASN A O 1
ATOM 761 N N . SER A 1 99 ? -7.303 -10.851 15.413 1.00 75.62 99 SER A N 1
ATOM 762 C CA . SER A 1 99 ? -7.139 -11.128 16.844 1.00 75.62 99 SER A CA 1
ATOM 763 C C . SER A 1 99 ? -7.578 -9.980 17.759 1.00 75.62 99 SER A C 1
ATOM 765 O O . SER A 1 99 ? -7.708 -10.198 18.958 1.00 75.62 99 SER A O 1
ATOM 767 N N . LEU A 1 100 ? -7.831 -8.782 17.220 1.00 74.56 100 LEU A N 1
ATOM 768 C CA . LEU A 1 100 ? -8.189 -7.584 17.989 1.00 74.56 100 LEU A CA 1
ATOM 769 C C . LEU A 1 100 ? -9.704 -7.330 17.948 1.00 74.56 100 LEU A C 1
ATOM 771 O O . LEU A 1 100 ? -10.376 -7.646 16.958 1.00 74.56 100 LEU A O 1
ATOM 775 N N . GLN A 1 101 ? -10.273 -6.753 19.014 1.00 70.62 101 GLN A N 1
ATOM 776 C CA . GLN A 1 101 ? -11.702 -6.414 19.101 1.00 70.62 101 GLN A CA 1
ATOM 777 C C . GLN A 1 101 ? -11.944 -5.036 19.737 1.00 70.62 101 GLN A C 1
ATOM 779 O O . GLN A 1 101 ? -11.092 -4.506 20.443 1.00 70.62 101 GLN A O 1
ATOM 784 N N . GLY A 1 102 ? -13.128 -4.463 19.490 1.00 67.94 102 GLY A N 1
ATOM 785 C CA . GLY A 1 102 ? -13.583 -3.227 20.132 1.00 67.94 102 GLY A CA 1
ATOM 786 C C . GLY A 1 102 ? -12.703 -2.011 19.829 1.00 67.94 102 GLY A C 1
ATOM 787 O O . GLY A 1 102 ? -12.343 -1.757 18.682 1.00 67.94 102 GLY A O 1
ATOM 788 N N . GLU A 1 103 ? -12.365 -1.256 20.869 1.00 69.31 103 GLU A N 1
ATOM 789 C CA . GLU A 1 103 ? -11.590 -0.013 20.772 1.00 69.31 103 GLU A CA 1
ATOM 790 C C . GLU A 1 103 ? -10.125 -0.246 20.368 1.00 69.31 103 GLU A C 1
ATOM 792 O O . GLU A 1 103 ? -9.541 0.555 19.640 1.00 69.31 103 GLU A O 1
ATOM 797 N N . GLU A 1 104 ? -9.539 -1.375 20.769 1.00 74.62 104 GLU A N 1
ATOM 798 C CA . GLU A 1 104 ? -8.170 -1.745 20.395 1.00 74.62 104 GLU A CA 1
ATOM 799 C C . GLU A 1 104 ? -8.051 -1.991 18.884 1.00 74.62 104 GLU A C 1
ATOM 801 O O . GLU A 1 104 ? -7.077 -1.578 18.252 1.00 74.62 104 GLU A O 1
ATOM 806 N N . LEU A 1 105 ? -9.090 -2.584 18.282 1.00 76.50 105 LEU A N 1
ATOM 807 C CA . LEU A 1 105 ? -9.183 -2.753 16.833 1.00 76.50 105 LEU A CA 1
ATOM 808 C C . LEU A 1 105 ? -9.236 -1.399 16.115 1.00 76.50 105 LEU A C 1
ATOM 810 O O . LEU A 1 105 ? -8.531 -1.228 15.123 1.00 76.50 105 LEU A O 1
ATOM 814 N N . LEU A 1 106 ? -10.044 -0.454 16.611 1.00 72.56 106 LEU A N 1
ATOM 815 C CA . LEU A 1 106 ? -10.173 0.885 16.029 1.00 72.56 106 LEU A CA 1
ATOM 816 C C . LEU A 1 106 ? -8.838 1.641 16.098 1.00 72.56 106 LEU A C 1
ATOM 818 O O . LEU A 1 106 ? -8.382 2.187 15.094 1.00 72.56 106 LEU A O 1
ATOM 822 N N . ARG A 1 107 ? -8.178 1.610 17.265 1.00 77.62 107 ARG A N 1
ATOM 823 C CA . ARG A 1 107 ? -6.895 2.285 17.498 1.00 77.62 107 ARG A CA 1
ATOM 824 C C . ARG A 1 107 ? -5.793 1.744 16.593 1.00 77.62 107 ARG A C 1
ATOM 826 O O . ARG A 1 107 ? -5.075 2.508 15.944 1.00 77.62 107 ARG A O 1
ATOM 833 N N . TYR A 1 108 ? -5.675 0.421 16.538 1.00 80.94 108 TYR A N 1
ATOM 834 C CA . TYR A 1 108 ? -4.691 -0.245 15.696 1.00 80.94 108 TYR A CA 1
ATOM 835 C C . TYR A 1 108 ? -4.983 -0.015 14.205 1.00 80.94 108 TYR A C 1
ATOM 837 O O . TYR A 1 108 ? -4.065 0.286 13.449 1.00 80.94 108 TYR A O 1
ATOM 845 N N . TYR A 1 109 ? -6.253 -0.070 13.785 1.00 81.19 109 TYR A N 1
ATOM 846 C CA . TYR A 1 109 ? -6.653 0.204 12.403 1.00 81.19 109 TYR A CA 1
ATOM 847 C C . TYR A 1 109 ? -6.334 1.634 11.956 1.00 81.19 109 TYR A C 1
ATOM 849 O O . TYR A 1 109 ? -5.681 1.792 10.928 1.00 81.19 109 TYR A O 1
ATOM 857 N N . GLY A 1 110 ? -6.731 2.660 12.718 1.00 78.75 110 GLY A N 1
ATOM 858 C CA . GLY A 1 110 ? -6.444 4.055 12.361 1.00 78.75 110 GLY A CA 1
ATOM 859 C C . GLY A 1 110 ? -4.940 4.326 12.275 1.00 78.75 110 GLY A C 1
ATOM 860 O O . GLY A 1 110 ? -4.454 4.866 11.283 1.00 78.75 110 GLY A O 1
ATOM 861 N N . THR A 1 111 ? -4.176 3.824 13.251 1.00 82.75 111 THR A N 1
ATOM 862 C CA . THR A 1 111 ? -2.713 3.981 13.276 1.00 82.75 111 THR A CA 1
ATOM 863 C C . THR A 1 111 ? -2.037 3.290 12.089 1.00 82.75 111 THR A C 1
ATOM 865 O O . THR A 1 111 ? -1.176 3.877 11.427 1.00 82.75 111 THR A O 1
ATOM 868 N N . GLU A 1 112 ? -2.404 2.040 11.797 1.00 84.12 112 GLU A N 1
ATOM 869 C CA . GLU A 1 112 ? -1.818 1.299 10.678 1.00 84.12 112 GLU A CA 1
ATOM 870 C C . GLU A 1 112 ? -2.248 1.865 9.324 1.00 84.12 112 GLU A C 1
ATOM 872 O O . GLU A 1 112 ? -1.420 1.925 8.414 1.00 84.12 112 GLU A O 1
ATOM 877 N N . TRP A 1 113 ? -3.487 2.349 9.191 1.00 84.31 113 TRP A N 1
ATOM 878 C CA . TRP A 1 113 ? -3.931 3.067 7.998 1.00 84.31 113 TRP A CA 1
ATOM 879 C C . TRP A 1 113 ? -3.090 4.318 7.759 1.00 84.31 113 TRP A C 1
ATOM 881 O O . TRP A 1 113 ? -2.535 4.479 6.672 1.00 84.31 113 TRP A O 1
ATOM 891 N N . ARG A 1 114 ? -2.921 5.168 8.778 1.00 81.81 114 ARG A N 1
ATOM 892 C CA . ARG A 1 114 ? -2.139 6.403 8.665 1.00 81.81 114 ARG A CA 1
ATOM 893 C C . ARG A 1 114 ? -0.695 6.126 8.264 1.00 81.81 114 ARG A C 1
ATOM 895 O O . ARG A 1 114 ? -0.155 6.761 7.358 1.00 81.81 114 ARG A O 1
ATOM 902 N N . ARG A 1 115 ? -0.073 5.125 8.893 1.00 85.94 115 ARG A N 1
ATOM 903 C CA . ARG A 1 115 ? 1.277 4.659 8.537 1.00 85.94 115 ARG A CA 1
ATOM 904 C C . ARG A 1 115 ? 1.334 4.159 7.098 1.00 85.94 115 ARG A C 1
ATOM 906 O O . ARG A 1 115 ? 2.265 4.501 6.370 1.00 85.94 115 ARG A O 1
ATOM 913 N N . TYR A 1 116 ? 0.358 3.357 6.684 1.00 87.12 116 TYR A N 1
ATOM 914 C CA . TYR A 1 116 ? 0.276 2.822 5.331 1.00 87.12 116 TYR A CA 1
ATOM 915 C C . TYR A 1 116 ? 0.124 3.936 4.287 1.00 87.12 116 TYR A C 1
ATOM 917 O O . TYR A 1 116 ? 0.877 3.953 3.315 1.00 87.12 116 TYR A O 1
ATOM 925 N N . GLU A 1 117 ? -0.782 4.888 4.508 1.00 85.38 117 GLU A N 1
ATOM 926 C CA . GLU A 1 117 ? -1.052 6.027 3.622 1.00 85.38 117 GLU A CA 1
ATOM 927 C C . GLU A 1 117 ? 0.212 6.864 3.391 1.00 85.38 117 GLU A C 1
ATOM 929 O O . GLU A 1 117 ? 0.622 7.067 2.244 1.00 85.38 117 GLU A O 1
ATOM 934 N N . ILE A 1 118 ? 0.909 7.227 4.472 1.00 85.56 118 ILE A N 1
ATOM 935 C CA . ILE A 1 118 ? 2.160 7.990 4.419 1.00 85.56 118 ILE A CA 1
ATOM 936 C C . ILE A 1 118 ? 3.245 7.222 3.642 1.00 85.56 118 ILE A C 1
ATOM 938 O O . ILE A 1 118 ? 3.885 7.781 2.745 1.00 85.56 118 ILE A O 1
ATOM 942 N N . ARG A 1 119 ? 3.448 5.931 3.946 1.00 87.81 119 ARG A N 1
ATOM 943 C CA . ARG A 1 119 ? 4.470 5.083 3.299 1.00 87.81 119 ARG A CA 1
ATOM 944 C C . ARG A 1 119 ? 4.184 4.894 1.807 1.00 87.81 119 ARG A C 1
ATOM 946 O O . ARG A 1 119 ? 5.078 5.041 0.973 1.00 87.81 119 ARG A O 1
ATOM 953 N N . VAL A 1 120 ? 2.930 4.640 1.445 1.00 87.94 120 VAL A N 1
ATOM 954 C CA . VAL A 1 120 ? 2.494 4.486 0.052 1.00 87.94 120 VAL A CA 1
ATOM 955 C C . VAL A 1 120 ? 2.593 5.803 -0.714 1.00 87.94 120 VAL A C 1
ATOM 957 O O . VAL A 1 120 ? 3.036 5.803 -1.865 1.00 87.94 120 VAL A O 1
ATOM 960 N N . SER A 1 121 ? 2.223 6.928 -0.101 1.00 86.88 121 SER A N 1
ATOM 961 C CA . SER A 1 121 ? 2.377 8.264 -0.687 1.00 86.88 121 SER A CA 1
ATOM 962 C C . SER A 1 121 ? 3.850 8.568 -0.984 1.00 86.88 121 SER A C 1
ATOM 964 O O . SER A 1 121 ? 4.201 8.992 -2.092 1.00 86.88 121 SER A O 1
ATOM 966 N N . TYR A 1 122 ? 4.737 8.235 -0.043 1.00 88.12 122 TYR A N 1
ATOM 967 C CA . TYR A 1 122 ? 6.185 8.346 -0.207 1.00 88.12 122 TYR A CA 1
ATOM 968 C C . TYR A 1 122 ? 6.707 7.469 -1.358 1.00 88.12 122 TYR A C 1
ATOM 970 O O . TYR A 1 122 ? 7.389 7.971 -2.256 1.00 88.12 122 TYR A O 1
ATOM 978 N N . MET A 1 123 ? 6.326 6.186 -1.401 1.00 87.25 123 MET A N 1
ATOM 979 C CA . MET A 1 123 ? 6.686 5.265 -2.490 1.00 87.25 123 MET A CA 1
ATOM 980 C C . MET A 1 123 ? 6.190 5.764 -3.852 1.00 87.25 123 MET A C 1
ATOM 982 O O . MET A 1 123 ? 6.937 5.769 -4.832 1.00 87.25 123 MET A O 1
ATOM 986 N N . ASN A 1 124 ? 4.942 6.224 -3.921 1.00 88.00 124 ASN A N 1
ATOM 987 C CA . ASN A 1 124 ? 4.341 6.762 -5.136 1.00 88.00 124 ASN A CA 1
ATOM 988 C C . ASN A 1 124 ? 5.108 7.985 -5.664 1.00 88.00 124 ASN A C 1
ATOM 990 O O . ASN A 1 124 ? 5.305 8.110 -6.873 1.00 88.00 124 ASN A O 1
ATOM 994 N N . ARG A 1 125 ? 5.551 8.870 -4.763 1.00 87.38 125 ARG A N 1
ATOM 995 C CA . ARG A 1 125 ? 6.255 10.107 -5.115 1.00 87.38 125 ARG A CA 1
ATOM 996 C C . ARG A 1 125 ? 7.716 9.877 -5.500 1.00 87.38 125 ARG A C 1
ATOM 998 O O . ARG A 1 125 ? 8.192 10.534 -6.422 1.00 87.38 125 ARG A O 1
ATOM 1005 N N . LEU A 1 126 ? 8.428 8.999 -4.792 1.00 86.81 126 LEU A N 1
ATOM 1006 C CA . LEU A 1 126 ? 9.884 8.882 -4.924 1.00 86.81 126 LEU A CA 1
ATOM 1007 C C . LEU A 1 126 ? 10.339 7.642 -5.686 1.00 86.81 126 LEU A C 1
ATOM 1009 O O . LEU A 1 126 ? 11.285 7.753 -6.456 1.00 86.81 126 LEU A O 1
ATOM 1013 N N . VAL A 1 127 ? 9.670 6.499 -5.518 1.00 84.62 127 VAL A N 1
ATOM 1014 C CA . VAL A 1 127 ? 10.093 5.212 -6.103 1.00 84.62 127 VAL A CA 1
ATOM 1015 C C . VAL A 1 127 ? 9.420 4.942 -7.450 1.00 84.62 127 VAL A C 1
ATOM 1017 O O . VAL A 1 127 ? 10.061 4.447 -8.373 1.00 84.62 127 VAL A O 1
ATOM 1020 N N . PHE A 1 128 ? 8.142 5.309 -7.597 1.00 87.62 128 PHE A N 1
ATOM 10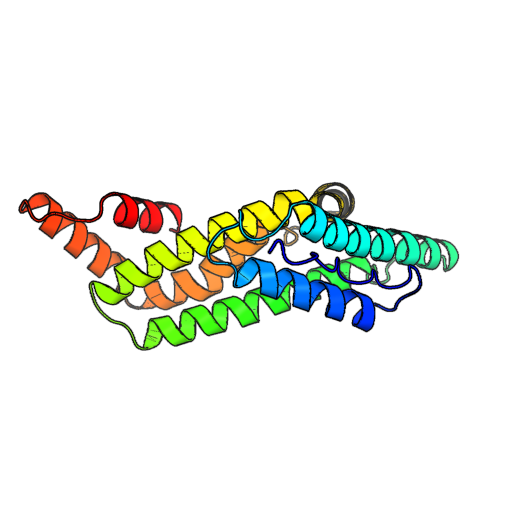21 C CA . PHE A 1 128 ? 7.350 5.029 -8.804 1.00 87.62 128 PHE A CA 1
ATOM 1022 C C . PHE A 1 128 ? 6.967 6.229 -9.702 1.00 87.62 128 PHE A C 1
ATOM 1024 O O . PHE A 1 128 ? 6.046 6.070 -10.515 1.00 87.62 128 PHE A O 1
ATOM 1031 N N . PRO A 1 129 ? 7.626 7.412 -9.666 1.00 86.75 129 PRO A N 1
ATOM 1032 C CA . PRO A 1 129 ? 7.201 8.538 -10.500 1.00 86.75 129 PRO A CA 1
ATOM 1033 C C . PRO A 1 129 ? 7.314 8.222 -11.999 1.00 86.75 129 PRO A C 1
ATOM 1035 O O . PRO A 1 129 ? 6.459 8.636 -12.785 1.00 86.75 129 PRO A O 1
ATOM 1038 N N . TYR A 1 130 ? 8.325 7.444 -12.404 1.00 82.44 130 TYR A N 1
ATOM 1039 C CA . TYR A 1 130 ? 8.509 7.037 -13.797 1.00 82.44 130 TYR A CA 1
ATOM 1040 C C . TYR A 1 130 ? 7.401 6.084 -14.271 1.00 82.44 130 TYR A C 1
ATOM 1042 O O . TYR A 1 130 ? 6.767 6.332 -15.298 1.00 82.44 130 TYR A O 1
ATOM 1050 N N . LEU A 1 131 ? 7.120 5.032 -13.492 1.00 83.25 131 LEU A N 1
ATOM 1051 C CA . LEU A 1 131 ? 6.080 4.045 -13.800 1.00 83.25 131 LEU A CA 1
ATOM 1052 C C . LEU A 1 131 ? 4.708 4.718 -13.966 1.00 83.25 131 LEU A C 1
ATOM 1054 O O . LEU A 1 131 ? 4.018 4.486 -14.960 1.00 83.25 131 LEU A O 1
ATOM 1058 N N . ASN A 1 132 ? 4.349 5.602 -13.032 1.00 83.44 132 ASN A N 1
ATOM 1059 C CA . ASN A 1 132 ? 3.085 6.335 -13.066 1.00 83.44 132 ASN A CA 1
ATOM 1060 C C . ASN A 1 132 ? 2.970 7.256 -14.289 1.00 83.44 132 ASN A C 1
ATOM 1062 O O . ASN A 1 132 ? 1.913 7.338 -14.914 1.00 83.44 132 ASN A O 1
ATOM 1066 N N . ARG A 1 133 ? 4.052 7.960 -14.641 1.00 8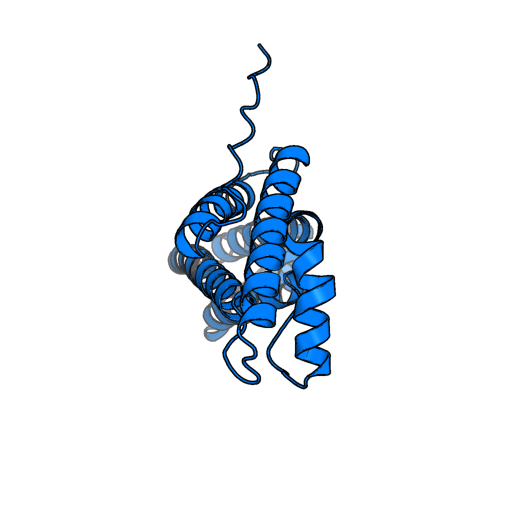2.44 133 ARG A N 1
ATOM 1067 C CA . ARG A 1 133 ? 4.027 8.958 -15.715 1.00 82.44 133 ARG A CA 1
ATOM 1068 C C . ARG A 1 133 ? 4.023 8.340 -17.110 1.00 82.44 133 ARG A C 1
ATOM 1070 O O . ARG A 1 133 ? 3.342 8.867 -17.987 1.00 82.44 133 ARG A O 1
ATOM 1077 N N . TYR A 1 134 ? 4.794 7.275 -17.321 1.00 78.62 134 TYR A N 1
ATOM 1078 C CA . TYR A 1 134 ? 5.056 6.750 -18.663 1.00 78.62 134 TYR A CA 1
ATOM 1079 C C . TYR A 1 134 ? 4.309 5.456 -18.970 1.00 78.62 134 TYR A C 1
ATOM 1081 O O . TYR A 1 134 ? 3.772 5.330 -20.066 1.00 78.62 134 TYR A O 1
ATOM 1089 N N . TRP A 1 135 ? 4.238 4.511 -18.031 1.00 81.44 135 TRP A N 1
ATOM 1090 C CA . TRP A 1 135 ? 3.576 3.231 -18.291 1.00 81.44 135 TRP A CA 1
ATOM 1091 C C . TRP A 1 135 ? 2.091 3.263 -17.930 1.00 81.44 135 TRP A C 1
ATOM 1093 O O . TRP A 1 135 ? 1.258 2.983 -18.784 1.00 81.44 135 TRP A O 1
ATOM 1103 N N . VAL A 1 136 ? 1.738 3.688 -16.710 1.00 82.06 136 VAL A N 1
ATOM 1104 C CA . VAL A 1 136 ? 0.330 3.728 -16.265 1.00 82.06 136 VAL A CA 1
ATOM 1105 C C . VAL A 1 136 ? -0.513 4.628 -17.166 1.00 82.06 136 VAL A C 1
ATOM 1107 O O . VAL A 1 136 ? -1.619 4.249 -17.546 1.00 82.06 136 VAL A O 1
ATOM 1110 N N . LYS A 1 137 ? 0.007 5.810 -17.525 1.00 80.88 137 LYS A N 1
ATOM 1111 C CA . LYS A 1 137 ? -0.676 6.725 -18.446 1.00 80.88 137 LYS A CA 1
ATOM 1112 C C . LYS A 1 137 ? -0.906 6.068 -19.810 1.00 80.88 137 LYS A C 1
ATOM 1114 O 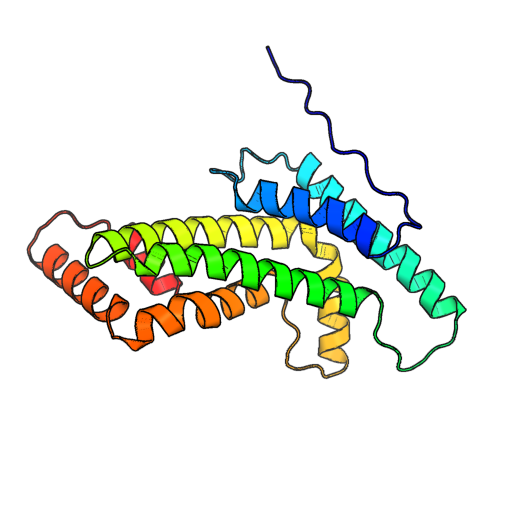O . LYS A 1 137 ? -2.034 6.045 -20.282 1.00 80.88 137 LYS A O 1
ATOM 1119 N N . ARG A 1 138 ? 0.141 5.470 -20.386 1.00 79.44 138 ARG A N 1
ATOM 1120 C CA . ARG A 1 138 ? 0.068 4.792 -21.684 1.00 79.44 138 ARG A CA 1
ATOM 1121 C C . ARG A 1 138 ? -0.958 3.660 -21.688 1.00 79.44 138 ARG A C 1
ATOM 1123 O O . ARG A 1 138 ? -1.780 3.591 -22.586 1.00 79.44 138 ARG A O 1
ATOM 1130 N N . GLU A 1 139 ? -0.935 2.787 -20.689 1.00 78.50 139 GLU A N 1
ATOM 1131 C CA . GLU A 1 139 ? -1.838 1.631 -20.655 1.00 78.50 139 GLU A CA 1
ATOM 1132 C C . GLU A 1 139 ? -3.303 2.038 -20.425 1.00 78.50 139 GLU A C 1
ATOM 1134 O O . GLU A 1 139 ? -4.222 1.368 -20.901 1.00 78.50 139 GLU A O 1
ATOM 1139 N N . ARG A 1 140 ? -3.533 3.152 -19.717 1.00 78.38 140 ARG A N 1
ATOM 1140 C CA . ARG A 1 140 ? -4.865 3.760 -19.601 1.00 78.38 140 ARG A CA 1
ATOM 1141 C C . ARG A 1 140 ? -5.339 4.353 -20.922 1.00 78.38 140 ARG A C 1
ATOM 1143 O O . ARG A 1 140 ? -6.494 4.134 -21.275 1.00 78.38 140 ARG A O 1
ATOM 1150 N N . ASP A 1 141 ? -4.462 5.044 -21.646 1.00 77.62 141 ASP A N 1
ATOM 1151 C CA . ASP A 1 141 ? -4.760 5.597 -22.972 1.00 77.62 141 ASP A CA 1
ATOM 1152 C C . ASP A 1 141 ? -5.037 4.473 -23.998 1.00 77.62 141 ASP A C 1
ATOM 1154 O O . ASP A 1 141 ? -5.881 4.625 -24.876 1.00 77.62 141 ASP A O 1
ATOM 1158 N N . GLU A 1 142 ? -4.409 3.301 -23.834 1.00 76.31 142 GLU A N 1
ATOM 1159 C CA . GLU A 1 142 ? -4.680 2.067 -24.596 1.00 76.31 142 GLU A CA 1
ATOM 1160 C C . GLU A 1 142 ? -5.982 1.341 -24.163 1.00 76.31 142 GLU A C 1
ATOM 1162 O O . GLU A 1 142 ? -6.308 0.275 -24.685 1.00 76.31 142 GLU A O 1
ATOM 1167 N N . GLY A 1 143 ? -6.758 1.903 -23.224 1.00 69.56 143 GLY A N 1
ATOM 1168 C CA . GLY A 1 143 ? -8.095 1.423 -22.849 1.00 69.56 143 GLY A CA 1
ATOM 1169 C C . GLY A 1 143 ? -8.146 0.414 -21.695 1.00 69.56 143 GLY A C 1
ATOM 1170 O O . GLY A 1 143 ? -9.203 -0.164 -21.425 1.00 69.56 143 GLY A O 1
ATOM 1171 N N . ARG A 1 144 ? -7.044 0.181 -20.966 1.00 71.75 144 ARG A N 1
ATOM 1172 C CA . ARG A 1 144 ? -7.043 -0.758 -19.830 1.00 71.75 144 ARG A CA 1
ATOM 1173 C C . ARG A 1 144 ? -7.611 -0.120 -18.561 1.00 71.75 144 ARG A C 1
ATOM 1175 O O . ARG A 1 144 ? -6.925 0.552 -17.795 1.00 71.75 144 ARG A O 1
ATOM 1182 N N . ILE A 1 145 ? -8.873 -0.431 -18.279 1.00 68.69 145 ILE A N 1
ATOM 1183 C CA . ILE A 1 145 ? -9.670 0.139 -17.175 1.00 68.69 145 ILE A CA 1
ATOM 1184 C C . ILE A 1 145 ? -9.273 -0.302 -15.747 1.00 68.69 145 ILE A C 1
ATOM 1186 O O . ILE A 1 145 ? -9.799 0.247 -14.783 1.00 68.69 145 ILE A O 1
ATOM 1190 N N . LYS A 1 146 ? -8.354 -1.267 -15.576 1.00 75.25 146 LYS A N 1
ATOM 1191 C CA . LYS A 1 146 ? -7.948 -1.810 -14.253 1.00 75.25 146 LYS A CA 1
ATOM 1192 C C . LYS A 1 146 ? -6.512 -1.484 -13.837 1.00 75.25 146 LYS A C 1
ATOM 1194 O O . LYS A 1 146 ? -6.015 -2.060 -12.872 1.00 75.25 146 LYS A O 1
ATOM 1199 N N . ILE A 1 147 ? -5.841 -0.584 -14.549 1.00 79.62 147 ILE A N 1
ATOM 1200 C CA . ILE A 1 147 ? -4.498 -0.132 -14.182 1.00 79.62 147 ILE A CA 1
ATOM 1201 C C . ILE A 1 147 ? -4.632 1.197 -13.455 1.00 79.62 147 ILE A C 1
ATOM 1203 O O . ILE A 1 147 ? -5.286 2.126 -13.928 1.00 79.62 147 ILE A O 1
ATOM 1207 N N . TYR A 1 148 ? -4.031 1.289 -12.280 1.00 82.06 148 TYR A N 1
ATOM 1208 C CA . TYR A 1 148 ? -4.096 2.464 -11.420 1.00 82.06 148 TYR A CA 1
ATOM 1209 C C . TYR A 1 148 ? -2.693 2.990 -11.127 1.00 82.06 148 TYR A C 1
ATOM 1211 O O . TYR A 1 148 ? -1.768 2.177 -11.008 1.00 82.06 148 TYR A O 1
ATOM 1219 N N . PRO A 1 149 ? -2.535 4.319 -10.962 1.00 84.94 149 PRO A N 1
ATOM 1220 C CA . PRO A 1 149 ? -1.335 4.887 -10.361 1.00 84.94 149 PRO A CA 1
ATOM 1221 C C . PRO A 1 149 ? -1.049 4.226 -9.015 1.00 84.94 149 PRO A C 1
ATOM 1223 O O . PRO A 1 149 ? -1.980 3.800 -8.330 1.00 84.94 149 PRO A O 1
ATOM 1226 N N . MET A 1 150 ? 0.222 4.166 -8.627 1.00 87.88 150 MET A N 1
ATOM 1227 C CA . MET A 1 150 ? 0.660 3.395 -7.463 1.00 87.88 150 MET A CA 1
ATOM 1228 C C . MET A 1 150 ? -0.115 3.731 -6.180 1.00 87.88 150 MET A C 1
ATOM 1230 O O . MET A 1 150 ? -0.563 2.824 -5.481 1.00 87.88 150 MET A O 1
ATOM 1234 N N . TYR A 1 151 ? -0.332 5.021 -5.906 1.00 85.56 151 TYR A N 1
ATOM 1235 C CA . TYR A 1 151 ? -1.129 5.463 -4.759 1.00 85.56 151 TYR A CA 1
ATOM 1236 C C . TYR A 1 151 ? -2.560 4.911 -4.810 1.00 85.56 151 TYR A C 1
ATOM 1238 O O . TYR A 1 151 ? -2.992 4.212 -3.902 1.00 85.56 151 TYR A O 1
ATOM 1246 N N . THR A 1 152 ? -3.274 5.125 -5.917 1.00 85.62 152 THR A N 1
ATOM 1247 C CA . THR A 1 152 ? -4.646 4.627 -6.090 1.00 85.62 152 THR A CA 1
ATOM 1248 C C . THR A 1 152 ? -4.720 3.101 -6.033 1.00 85.62 152 THR A C 1
ATOM 1250 O O . THR A 1 152 ? -5.644 2.562 -5.432 1.00 85.62 152 THR A O 1
ATOM 1253 N N . LEU A 1 153 ? -3.749 2.393 -6.619 1.00 88.31 153 LEU A N 1
ATOM 1254 C CA . LEU A 1 153 ? -3.675 0.934 -6.547 1.00 88.31 153 LEU A CA 1
ATOM 1255 C C . LEU A 1 153 ? -3.615 0.462 -5.094 1.00 88.31 153 LEU A C 1
ATOM 1257 O O . LEU A 1 153 ? -4.350 -0.447 -4.714 1.00 88.31 153 LEU A O 1
ATOM 1261 N N . ALA A 1 154 ? -2.747 1.075 -4.295 1.00 87.50 154 ALA A N 1
ATOM 1262 C CA . ALA A 1 154 ? -2.584 0.740 -2.892 1.00 87.50 154 ALA A CA 1
ATOM 1263 C C . ALA A 1 154 ? -3.862 0.997 -2.081 1.00 87.50 154 ALA A C 1
ATOM 1265 O O . ALA A 1 154 ? -4.279 0.106 -1.345 1.00 87.50 154 ALA A O 1
ATOM 1266 N N . LEU A 1 155 ? -4.548 2.130 -2.286 1.00 85.19 155 LEU A N 1
ATOM 1267 C CA . LEU A 1 155 ? -5.833 2.396 -1.619 1.00 85.19 155 LEU A CA 1
ATOM 1268 C C . LEU A 1 155 ? -6.916 1.382 -2.023 1.00 85.19 155 LEU A C 1
ATOM 1270 O O . LEU A 1 155 ? -7.632 0.864 -1.170 1.00 85.19 155 LEU A O 1
ATOM 1274 N N . VAL A 1 156 ? -7.003 1.027 -3.312 1.00 86.44 156 VAL A N 1
ATOM 1275 C CA . VAL A 1 156 ? -7.944 0.000 -3.795 1.00 86.44 156 VAL A CA 1
ATOM 1276 C C . VAL A 1 156 ? -7.643 -1.363 -3.166 1.00 86.44 156 VAL A C 1
ATOM 1278 O O . VAL A 1 156 ? -8.569 -2.082 -2.786 1.00 86.44 156 VAL A O 1
ATOM 1281 N N . GLN A 1 157 ? -6.365 -1.737 -3.032 1.00 87.94 157 GLN A N 1
ATOM 1282 C CA . GLN A 1 157 ? -6.000 -2.982 -2.354 1.00 87.94 157 GLN A CA 1
ATOM 1283 C C . GLN A 1 157 ? -6.295 -2.918 -0.852 1.00 87.94 157 GLN A C 1
ATOM 1285 O O . GLN A 1 157 ? -6.788 -3.908 -0.316 1.00 87.94 157 GLN A O 1
ATOM 1290 N N . TRP A 1 158 ? -6.044 -1.788 -0.181 1.00 86.50 158 TRP A N 1
ATOM 1291 C CA . TRP A 1 158 ? -6.391 -1.613 1.231 1.00 86.50 158 TRP A CA 1
ATOM 1292 C C . TRP A 1 158 ? -7.887 -1.813 1.454 1.00 86.50 158 TRP A C 1
ATOM 1294 O O . TRP A 1 158 ? -8.277 -2.649 2.268 1.00 86.50 158 TRP A O 1
ATOM 1304 N N . LYS A 1 159 ? -8.723 -1.139 0.656 1.00 82.12 159 LYS A N 1
ATOM 1305 C CA . LYS A 1 159 ? -10.177 -1.281 0.728 1.00 82.12 159 LYS A CA 1
ATOM 1306 C C . LYS A 1 159 ? -10.612 -2.738 0.567 1.00 82.12 159 LYS A C 1
ATOM 1308 O O . LYS A 1 159 ? -11.211 -3.312 1.469 1.00 82.12 159 LYS A O 1
ATOM 1313 N N . ALA A 1 160 ? -10.194 -3.381 -0.522 1.00 85.19 160 ALA A N 1
ATOM 1314 C CA . ALA A 1 160 ? -10.611 -4.744 -0.845 1.00 85.19 160 ALA A CA 1
ATOM 1315 C C . ALA A 1 160 ? -10.086 -5.825 0.123 1.00 85.19 160 ALA A C 1
ATOM 1317 O O . ALA A 1 160 ? -10.618 -6.937 0.164 1.00 85.19 160 ALA A O 1
ATOM 1318 N N . ARG A 1 161 ? -8.980 -5.570 0.836 1.00 84.06 161 ARG A N 1
ATOM 1319 C CA . ARG A 1 161 ? -8.278 -6.594 1.636 1.00 84.06 161 ARG A CA 1
ATOM 1320 C C . ARG A 1 161 ? -8.317 -6.350 3.132 1.00 84.06 161 ARG A C 1
ATOM 1322 O O . ARG A 1 161 ? -8.179 -7.321 3.869 1.00 84.06 161 ARG A O 1
ATOM 1329 N N . VAL A 1 162 ? -8.492 -5.111 3.564 1.00 82.62 162 VAL A N 1
ATOM 1330 C CA . VAL A 1 162 ? -8.502 -4.726 4.976 1.00 82.62 162 VAL A CA 1
ATOM 1331 C C . VAL A 1 162 ? -9.872 -4.172 5.342 1.00 82.62 162 VAL A C 1
ATOM 1333 O O . VAL A 1 162 ? -10.537 -4.764 6.189 1.00 82.62 162 VAL A O 1
ATOM 1336 N N . LEU A 1 163 ? -10.345 -3.127 4.655 1.00 79.56 163 LEU A N 1
ATOM 1337 C CA . LEU A 1 163 ? -11.619 -2.494 5.001 1.00 79.56 163 LEU A CA 1
ATOM 1338 C C . LEU A 1 163 ? -12.815 -3.430 4.785 1.00 79.56 163 LEU A C 1
ATOM 1340 O O . LEU A 1 163 ? -13.560 -3.673 5.731 1.00 79.56 163 LEU A O 1
ATOM 1344 N N . ASP A 1 164 ? -12.986 -3.994 3.585 1.00 82.88 164 ASP A N 1
ATOM 1345 C CA . ASP A 1 164 ? -14.153 -4.828 3.266 1.00 82.88 164 ASP A CA 1
ATOM 1346 C C . ASP A 1 164 ? -14.261 -6.046 4.210 1.00 82.88 164 ASP A C 1
ATOM 1348 O O . ASP A 1 164 ? -15.348 -6.291 4.738 1.00 82.88 164 ASP A O 1
ATOM 1352 N N . PRO A 1 165 ? -13.175 -6.792 4.518 1.00 79.31 165 PRO A N 1
ATOM 1353 C CA . PRO A 1 165 ? -13.249 -7.900 5.473 1.00 79.31 165 PRO A CA 1
ATOM 1354 C C . PRO A 1 165 ? -13.521 -7.479 6.922 1.00 79.31 165 PRO A C 1
ATOM 1356 O O . PRO A 1 165 ? -14.198 -8.214 7.641 1.00 79.31 165 PRO A O 1
ATOM 1359 N N . ILE A 1 166 ? -13.010 -6.328 7.375 1.00 74.06 166 ILE A N 1
ATOM 1360 C CA . ILE A 1 166 ? -13.287 -5.839 8.736 1.00 74.06 166 ILE A CA 1
ATOM 1361 C C . ILE A 1 166 ? -14.736 -5.334 8.831 1.00 74.06 166 ILE A C 1
ATOM 1363 O O . ILE A 1 166 ? -15.420 -5.585 9.828 1.00 74.06 166 ILE A O 1
ATOM 1367 N N . ASN A 1 167 ? -15.232 -4.686 7.774 1.00 72.50 167 ASN A N 1
ATOM 1368 C CA . ASN A 1 167 ? -16.570 -4.108 7.720 1.00 72.50 167 ASN A CA 1
ATOM 1369 C C . ASN A 1 167 ? -17.676 -5.135 7.408 1.00 72.50 167 ASN A C 1
ATOM 1371 O O . ASN A 1 167 ? -18.833 -4.900 7.739 1.00 72.50 167 ASN A O 1
ATOM 1375 N N . GLN A 1 168 ? -17.346 -6.316 6.864 1.00 68.94 168 GLN A N 1
ATOM 1376 C CA . GLN A 1 168 ? -18.303 -7.412 6.611 1.00 68.94 168 GLN A CA 1
ATOM 1377 C C . GLN A 1 168 ? -19.121 -7.838 7.842 1.00 68.94 168 GLN A C 1
ATOM 1379 O O . GLN A 1 168 ? -20.172 -8.455 7.693 1.00 68.94 168 GLN A O 1
ATOM 1384 N N . LYS A 1 169 ? -18.645 -7.532 9.053 1.00 63.12 169 LYS A N 1
ATOM 1385 C CA . LYS A 1 169 ? -19.334 -7.828 10.317 1.00 63.12 169 LYS A CA 1
ATOM 1386 C C . LYS A 1 169 ? -19.861 -6.578 11.037 1.00 63.12 169 LYS A C 1
ATOM 1388 O O . LYS A 1 169 ? -20.149 -6.679 12.220 1.00 63.12 169 LYS A O 1
ATOM 1393 N N . GLY A 1 170 ? -19.875 -5.405 10.397 1.00 64.31 170 GLY A N 1
ATOM 1394 C CA . GLY A 1 170 ? -20.246 -4.128 11.032 1.00 64.31 170 GLY A CA 1
ATOM 1395 C C . GLY A 1 170 ? -19.253 -3.616 12.084 1.00 64.31 170 GLY A C 1
ATOM 1396 O O . GLY A 1 170 ? -19.359 -2.487 12.531 1.00 64.31 170 GLY A O 1
ATOM 1397 N N . ARG A 1 171 ? -18.217 -4.397 12.421 1.00 68.19 171 ARG A N 1
ATOM 1398 C CA . ARG A 1 171 ? -17.310 -4.162 13.558 1.00 68.19 171 ARG A CA 1
ATOM 1399 C C . ARG A 1 171 ? -16.629 -2.799 13.546 1.00 68.19 171 ARG A C 1
ATOM 1401 O O . ARG A 1 171 ? -16.416 -2.235 14.612 1.00 68.19 171 ARG A O 1
ATOM 1408 N N . LEU A 1 172 ? -16.246 -2.304 12.366 1.00 68.25 172 LEU A N 1
ATOM 1409 C CA . LEU A 1 172 ? -15.597 -0.999 12.242 1.00 68.25 172 LEU A CA 1
ATOM 1410 C C . LEU A 1 172 ? -16.606 0.139 12.420 1.00 68.25 172 LEU A C 1
ATOM 1412 O O . LEU A 1 172 ? -16.322 1.083 13.145 1.00 68.25 172 LEU A O 1
ATOM 1416 N N . ALA A 1 173 ? -17.780 0.023 11.790 1.00 66.69 173 ALA A N 1
ATOM 1417 C CA . ALA A 1 173 ? -18.865 0.993 11.901 1.00 66.69 173 ALA A CA 1
ATOM 1418 C C . ALA A 1 173 ? -19.420 1.053 13.334 1.00 66.69 173 ALA A C 1
ATOM 1420 O O . ALA A 1 173 ? -19.609 2.141 13.863 1.00 66.69 173 ALA A O 1
ATOM 1421 N N . ASP A 1 174 ? -19.582 -0.097 13.991 1.00 66.94 174 ASP A N 1
ATOM 1422 C CA . ASP A 1 174 ? -20.015 -0.195 15.387 1.00 66.94 174 ASP A CA 1
ATOM 1423 C C . ASP A 1 174 ? -18.969 0.404 16.338 1.00 66.94 174 ASP A C 1
ATOM 1425 O O . ASP A 1 174 ? -19.312 1.139 17.260 1.00 66.94 174 ASP A O 1
ATOM 1429 N N . ALA A 1 175 ? -17.677 0.141 16.105 1.00 67.44 175 ALA A N 1
ATOM 1430 C CA . ALA A 1 175 ? -16.597 0.730 16.896 1.00 67.44 175 ALA A CA 1
ATOM 1431 C C . ALA A 1 175 ? -16.476 2.252 16.686 1.00 67.44 175 ALA A C 1
ATOM 1433 O O . ALA A 1 175 ? -16.212 2.973 17.646 1.00 67.44 175 ALA A O 1
ATOM 1434 N N . LEU A 1 176 ? -16.703 2.742 15.462 1.00 67.19 176 LEU A N 1
ATOM 1435 C CA . LEU A 1 176 ? -16.790 4.170 15.134 1.00 67.19 176 LEU A CA 1
ATOM 1436 C C . LEU A 1 176 ? -17.977 4.836 15.832 1.00 67.19 176 LEU A C 1
ATOM 1438 O O . LEU A 1 176 ? -17.807 5.877 16.457 1.00 67.19 176 LEU A O 1
ATOM 1442 N N . LEU A 1 177 ? -19.165 4.230 15.760 1.00 64.62 177 LEU A N 1
ATOM 1443 C CA . LEU A 1 177 ? -20.366 4.725 16.433 1.00 64.62 177 LEU A CA 1
ATOM 1444 C C . LEU A 1 177 ? -20.162 4.784 17.949 1.00 64.62 177 LEU A C 1
ATOM 1446 O O . LEU A 1 177 ? -20.460 5.807 18.557 1.00 64.62 177 LEU A O 1
ATOM 1450 N N . LEU A 1 178 ? -19.564 3.748 18.545 1.00 68.06 178 LEU A N 1
ATOM 1451 C CA . LEU A 1 178 ? -19.214 3.736 19.968 1.00 68.06 178 LEU A CA 1
ATOM 1452 C C . LEU A 1 178 ? -18.175 4.807 20.332 1.00 68.06 178 LEU A C 1
ATOM 1454 O O . LEU A 1 178 ? -18.263 5.391 21.410 1.00 68.06 178 LEU A O 1
ATOM 1458 N N . ALA A 1 179 ? -17.199 5.079 19.461 1.00 62.38 179 ALA A N 1
ATOM 1459 C CA . ALA A 1 179 ? -16.221 6.146 19.674 1.00 62.38 179 ALA A CA 1
ATOM 1460 C C . ALA A 1 179 ? -16.882 7.535 19.634 1.00 62.38 179 ALA A C 1
ATOM 1462 O O . ALA A 1 179 ? -16.672 8.332 20.545 1.00 62.38 179 ALA A O 1
ATOM 1463 N N . ILE A 1 180 ? -17.758 7.784 18.655 1.00 63.09 180 ILE A N 1
ATOM 1464 C CA . ILE A 1 180 ? -18.527 9.033 18.523 1.00 63.09 180 ILE A CA 1
ATOM 1465 C C . ILE A 1 180 ? -19.490 9.218 19.710 1.00 63.09 180 ILE A C 1
ATOM 1467 O O . ILE A 1 180 ? -19.639 10.320 20.241 1.00 63.09 180 ILE A O 1
ATOM 1471 N N . GLU A 1 181 ? -20.142 8.147 20.172 1.00 64.12 181 GLU A N 1
ATOM 1472 C CA . GLU A 1 181 ? -21.014 8.188 21.352 1.00 64.12 181 GLU A CA 1
ATOM 1473 C C . GLU A 1 181 ? -20.238 8.500 22.639 1.00 64.12 181 GLU A C 1
ATOM 1475 O O . GLU A 1 181 ? -20.729 9.247 23.487 1.00 64.12 181 GLU A O 1
ATOM 1480 N N . ARG A 1 182 ? -19.016 7.977 22.796 1.00 62.75 182 ARG A N 1
ATOM 1481 C CA . ARG A 1 182 ? -18.148 8.273 23.948 1.00 62.75 182 ARG A CA 1
ATOM 1482 C C . ARG A 1 182 ? -17.598 9.695 23.929 1.00 62.75 182 ARG A C 1
ATOM 1484 O O . ARG A 1 182 ? -17.592 10.344 24.976 1.00 62.75 182 ARG A O 1
ATOM 1491 N N . GLU A 1 183 ? -17.220 10.195 22.757 1.00 58.84 183 GLU A N 1
ATOM 1492 C CA . GLU A 1 183 ? -16.813 11.587 22.556 1.00 58.84 183 GLU A CA 1
ATOM 1493 C C . GLU A 1 183 ? -17.951 12.548 22.930 1.00 58.84 183 GLU A C 1
ATOM 1495 O O . GLU A 1 183 ? -17.771 13.476 23.720 1.00 58.84 183 GLU A O 1
ATOM 1500 N N . ARG A 1 184 ? -19.176 12.249 22.477 1.00 59.66 184 ARG A N 1
ATOM 1501 C CA . ARG A 1 184 ? -20.385 13.005 22.833 1.00 59.66 184 ARG A CA 1
ATOM 1502 C C . ARG A 1 184 ? -20.718 12.946 24.331 1.00 59.66 184 ARG A C 1
ATOM 1504 O O . ARG A 1 184 ? -21.335 13.874 24.851 1.00 59.66 184 ARG A O 1
ATOM 1511 N N . ASN A 1 185 ? -20.293 11.892 25.025 1.00 70.38 185 ASN A N 1
ATOM 1512 C CA . ASN A 1 185 ? -20.419 11.745 26.478 1.00 70.38 185 ASN A CA 1
ATOM 1513 C C . ASN A 1 185 ? -19.267 12.409 27.266 1.00 70.38 185 ASN A C 1
ATOM 1515 O O . ASN A 1 185 ? -19.195 12.249 28.485 1.00 70.38 185 ASN A O 1
ATOM 1519 N N . GLY A 1 186 ? -18.379 13.162 26.605 1.00 51.72 186 GLY A N 1
ATOM 1520 C CA . GLY A 1 186 ? -17.306 13.927 27.249 1.00 51.72 186 GLY A CA 1
ATOM 1521 C C . GLY A 1 186 ? -16.062 13.108 27.609 1.00 51.72 186 GLY A C 1
ATOM 1522 O O . GLY A 1 186 ? -15.233 13.581 28.387 1.00 51.72 186 GLY A O 1
ATOM 1523 N N . GLN A 1 187 ? -15.914 11.890 27.075 1.00 54.75 187 GLN A N 1
ATOM 1524 C CA . GLN A 1 187 ? -14.676 11.119 27.205 1.00 54.75 187 GLN A CA 1
ATOM 1525 C C . GLN A 1 187 ? -13.656 11.590 26.162 1.00 54.75 187 GLN A C 1
ATOM 1527 O O . GLN A 1 187 ? -13.994 11.732 24.988 1.00 54.75 187 GLN A O 1
ATOM 1532 N N . VAL A 1 188 ? -12.405 11.806 26.591 1.00 51.16 188 VAL A N 1
ATOM 1533 C CA . VAL A 1 188 ? -11.283 12.165 25.706 1.00 51.16 188 VAL A CA 1
ATOM 1534 C C . VAL A 1 188 ? -11.105 11.047 24.680 1.00 51.16 188 VAL A C 1
ATOM 1536 O O . VAL A 1 188 ? -10.568 9.986 24.993 1.00 51.16 188 VAL A O 1
ATOM 1539 N N . THR A 1 189 ? -11.611 11.278 23.475 1.00 55.75 189 THR A N 1
ATOM 1540 C CA . THR A 1 189 ? -11.498 10.359 22.344 1.00 55.75 189 THR A CA 1
ATOM 1541 C C . THR A 1 189 ? -10.481 10.940 21.370 1.00 55.75 189 THR A C 1
ATOM 1543 O O . THR A 1 189 ? -10.341 12.155 21.250 1.00 55.75 189 THR A O 1
ATOM 1546 N N . ASP A 1 190 ? -9.721 10.064 20.724 1.00 60.22 190 ASP A N 1
ATOM 1547 C CA . ASP A 1 190 ? -8.662 10.426 19.786 1.00 60.22 190 ASP A CA 1
ATOM 1548 C C . ASP A 1 190 ? -9.314 10.913 18.471 1.00 60.22 190 ASP A C 1
ATOM 1550 O O . ASP A 1 190 ? -9.605 10.125 17.572 1.00 60.22 190 ASP A O 1
ATOM 1554 N N . GLU A 1 191 ? -9.629 12.209 18.382 1.00 61.25 191 GLU A N 1
ATOM 1555 C CA . GLU A 1 191 ? -10.322 12.843 17.241 1.00 61.25 191 GLU A CA 1
ATOM 1556 C C . GLU A 1 191 ? -9.581 12.590 15.907 1.00 61.25 191 GLU A C 1
ATOM 1558 O O . GLU A 1 191 ? -10.189 12.385 14.853 1.00 61.25 191 GLU A O 1
ATOM 1563 N N . GLU A 1 192 ? -8.246 12.498 15.968 1.00 61.09 192 GLU A N 1
ATOM 1564 C CA . GLU A 1 192 ? -7.378 12.145 14.837 1.00 61.09 192 GLU A CA 1
ATOM 1565 C C . GLU A 1 192 ? -7.598 10.697 14.367 1.00 61.09 192 GLU A C 1
ATOM 1567 O O . GLU A 1 192 ? -7.645 10.437 13.166 1.00 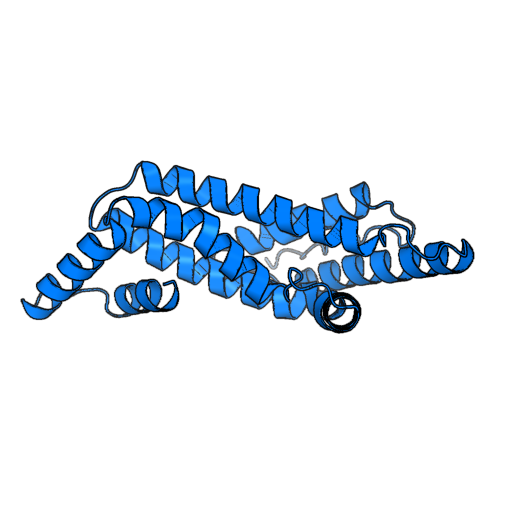61.09 192 GLU A O 1
ATOM 1572 N N . LEU A 1 193 ? -7.847 9.765 15.292 1.00 62.06 193 LEU A N 1
ATOM 1573 C CA . LE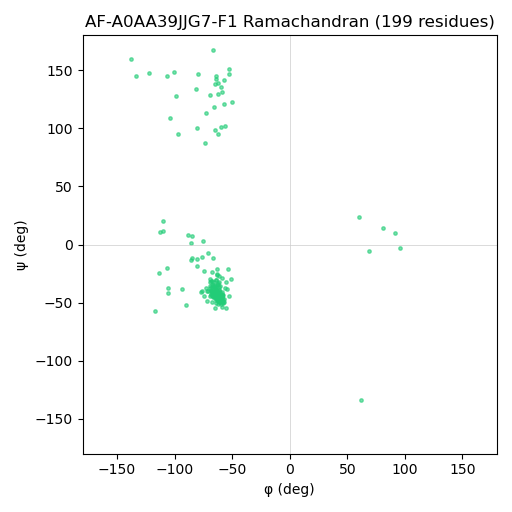U A 1 193 ? -8.135 8.369 14.969 1.00 62.06 193 LEU A CA 1
ATOM 1574 C C . LEU A 1 193 ? -9.472 8.231 14.239 1.00 62.06 193 LEU A C 1
ATOM 1576 O O . LEU A 1 193 ? -9.557 7.509 13.248 1.00 62.06 193 LEU A O 1
ATOM 1580 N N . VAL A 1 194 ? -10.514 8.922 14.711 1.00 62.88 194 VAL A N 1
ATOM 1581 C CA . VAL A 1 194 ? -11.841 8.906 14.074 1.00 62.88 194 VAL A CA 1
ATOM 1582 C C . VAL A 1 194 ? -11.739 9.432 12.645 1.00 62.88 194 VAL A C 1
ATOM 1584 O O . VAL A 1 194 ? -12.253 8.803 11.718 1.00 62.88 194 VAL A O 1
ATOM 1587 N N . LYS A 1 195 ? -11.005 10.532 12.448 1.00 67.81 195 LYS A N 1
ATOM 1588 C CA . LYS A 1 195 ? -10.738 11.089 11.122 1.00 67.81 195 LYS A CA 1
ATOM 1589 C C . LYS A 1 195 ? -9.962 10.122 10.226 1.00 67.81 195 LYS A C 1
ATOM 1591 O O . LYS A 1 195 ? -10.366 9.926 9.085 1.00 67.81 195 LYS A O 1
ATOM 1596 N N . ASP A 1 196 ? -8.918 9.474 10.735 1.00 66.88 196 ASP A N 1
ATOM 1597 C CA . ASP A 1 196 ? -8.138 8.494 9.972 1.00 66.88 196 ASP A CA 1
ATOM 1598 C C . ASP A 1 196 ? -8.996 7.301 9.521 1.00 66.88 196 ASP A C 1
ATOM 1600 O O . ASP A 1 196 ? -8.867 6.830 8.388 1.00 66.88 196 ASP A O 1
ATOM 1604 N N . VAL A 1 197 ? -9.916 6.824 10.369 1.00 63.41 197 VAL A N 1
ATOM 1605 C CA . VAL A 1 197 ? -10.846 5.750 9.987 1.00 63.41 197 VAL A CA 1
ATOM 1606 C C . VAL A 1 197 ? -11.840 6.233 8.921 1.00 63.41 197 VAL A C 1
ATOM 1608 O O . VAL A 1 197 ? -12.099 5.504 7.959 1.00 63.41 197 VAL A O 1
ATOM 1611 N N . ILE A 1 198 ? -12.351 7.460 9.030 1.00 63.53 198 ILE A N 1
ATOM 1612 C CA . ILE A 1 198 ? -13.238 8.059 8.019 1.00 63.53 198 ILE A CA 1
ATOM 1613 C C . ILE A 1 198 ? -12.506 8.229 6.680 1.00 63.53 198 ILE A C 1
ATOM 1615 O O . ILE A 1 198 ? -13.032 7.807 5.655 1.00 63.53 198 ILE A O 1
ATOM 1619 N N . ASP A 1 199 ? -11.278 8.751 6.684 1.00 62.38 199 ASP A N 1
ATOM 1620 C CA . ASP A 1 199 ? -10.458 8.948 5.478 1.00 62.38 199 ASP A CA 1
ATOM 1621 C C . ASP A 1 199 ? -10.100 7.618 4.785 1.00 62.38 199 ASP A C 1
ATOM 1623 O O . ASP A 1 199 ? -9.767 7.588 3.598 1.00 62.38 199 ASP A O 1
ATOM 1627 N N . SER A 1 200 ? -10.172 6.503 5.516 1.00 57.12 200 SER A N 1
ATOM 1628 C CA . SER A 1 200 ? -9.937 5.159 4.984 1.00 57.12 200 SER A CA 1
ATOM 1629 C C . SER A 1 200 ? -11.159 4.483 4.347 1.00 57.12 200 SER A C 1
ATOM 1631 O O . SER A 1 200 ? -10.988 3.447 3.696 1.00 57.12 200 SER A O 1
ATOM 1633 N N . SER A 1 201 ? -12.367 5.024 4.562 1.00 52.94 201 SER A N 1
ATOM 1634 C CA . SER A 1 201 ? -13.665 4.403 4.231 1.00 52.94 201 SER A CA 1
ATOM 1635 C C . SER A 1 201 ? -14.156 4.745 2.818 1.00 52.94 201 SER A C 1
ATOM 1637 O O . SER A 1 201 ? -14.500 3.809 2.038 1.00 52.94 201 SER A O 1
#

Secondary structure (DSSP, 8-state):
------PPPPPPTT--HHHHHHHHHHHHHHHHH-S-TTSS-HHHHHHHHHHHHHHHHHHHHHHHHTT-TTSPPHHHHHHHHHHHHHHHHHHHHHHHHTT--HHHHHHHHHHHHHHHHHHHHHHHHHTSHHIIIIIIHHHHHTT-TT---HHHHHHHHHIIIIIHHHHTTSHHHHHHHHHHHHHHTT----HHHHHHHHHT-

pLDDT: mean 75.88, std 12.01, range [31.06, 90.12]

InterPro domains:
  IPR001373 Cullin, N-terminal [PF00888] (21-200)
  IPR016159 Cullin repeat-like-containing domain superfamily [SSF74788] (19-200)
  IPR045093 Cullin [PTHR11932] (18-200)

Radius of gyration: 19.87 Å; Cα contacts (8 Å, |Δi|>4): 163; chains: 1; bounding box: 50×26×60 Å

Organism: Armillaria tabescens (NCBI:txid1929756)

Nearest PDB structures (foldseek):
  9jkb-assembly1_A  TM=9.260E-01  e=4.627E-07  Homo sapiens
  7z8v-assembly1_C  TM=9.002E-01  e=4.851E-07  Homo sapiens
  6vfk-assembly1_B  TM=3.350E-01  e=2.193E+00  synthetic construct

Solvent-accessible surface area (backbone atoms only — not comparable to full-atom values): 11370 Å² total; per-residue (Å²): 132,84,76,80,80,76,71,79,82,76,69,61,54,85,48,51,71,70,61,51,43,52,58,40,52,55,52,50,48,51,53,73,65,47,94,42,78,82,78,51,52,69,68,57,37,44,51,46,22,49,45,52,50,33,44,50,52,45,49,47,53,56,47,62,72,64,71,64,86,88,63,85,50,70,62,55,60,50,51,51,50,52,54,50,50,51,51,54,55,42,45,55,54,37,60,58,50,72,79,45,59,63,68,61,32,54,54,52,48,17,52,51,47,53,53,48,53,55,40,42,49,49,41,32,66,48,38,34,46,63,52,41,63,58,50,45,45,49,46,42,76,74,65,42,88,85,69,57,47,60,46,58,41,51,52,53,49,44,37,71,52,39,48,49,65,49,44,75,71,44,53,53,60,53,36,49,52,52,46,55,53,39,40,75,70,73,44,95,58,65,65,68,44,57,50,42,46,59,78,66,108

Mean predicted aligned error: 10.24 Å

Foldseek 3Di:
DDPPPPQDDADDLPDDPVVLVVLLLVLLVCLLPDPDPVVPDLSNLQSLQVSVVSPQVSQVVVVVVVPDDPDDRSLNVVVVSLLVSLLVVLLVLQVVLVVDAALRSLQSVLSSLVSQLNSQVVCLPRNCVPCQPPPLVVVVVVPPPPRDRSNVSSLVSCCVRHVCVCPVVPRNVVSLVVLVVVVVVVDDGDPSSSVSSVVSD